Protein AF-A0A9K3DC23-F1 (afdb_monomer_lite)

Sequence (196 aa):
MSARYQQELQRTNHVTPTSYLELIATLKTLLAQQYKEVVGNKRRFEIGLDKLLTTAEKVKDMEVELVELQPHLIKTSEQVAVMMVQIEKDKAEADATAKVVQAEEAAASKKGKECQEIADDAERDLAEALPALASAVKSLQSLNVGDLTEMGRYANPPVAVKMVVEAVCIFFEIKPKREADPDKPGKSIDNYWEPA

Organism: NCBI:txid797122

Foldseek 3Di:
DQVVCCVPPVDGDDDDVVVVVVVVVVVVVVVVVVVVVVVVVVVVVVVVVVVVVVVVVVVVVVVVVVVVCVVVVVVVVVVVVVVVVVVVVVVVVVVVVVVVVVVVVVVVVVVVVVVVVVVVVVVVVVVVVVVVVVVVVVVVVPDDPVVVVVQLPDPDDPPVVQVVQVVVCVVVVFFFDWDADPVDGPDTDGGRSDHD

Secondary structure (DSSP, 8-state):
-HHHHHHHHS------HHHHHHHHHHHHHHHHHHHHHHHHHHHHHHHHHHHHHHHHHHHHHHHHHHHHHHHHHHHHHHHHHHHHHHHHHHHHHHHHHHHHHHHHHHHHHHHHHHHHHHHHHHHHHHHHHHHHHHHHHHHHHT--HHHHHHHTT-SS--HHHHHHHHHHHHHTTPPPEEEE-SSSTT-EEEE-SS--

pLDDT: mean 88.52, std 11.03, range [48.09, 98.31]

InterPro domains:
  IPR024743 Dynein heavy chain, coiled coil stalk [PF12777] (44-173)
  IPR026983 Dynein heavy chain [PTHR22878] (1-195)

Radius of gyration: 66.5 Å; chains: 1; bounding box: 121×37×1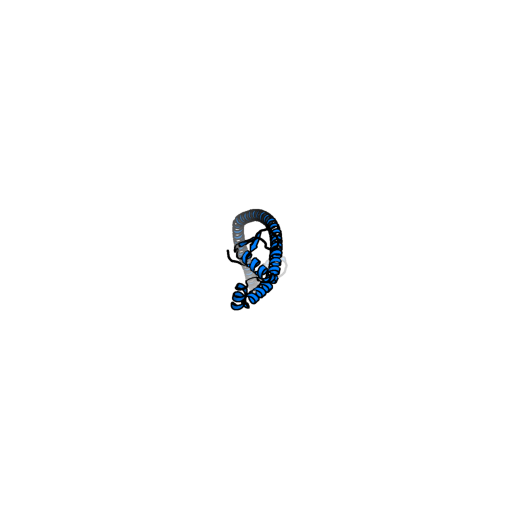67 Å

Structure (mmCIF, N/CA/C/O backbone):
data_AF-A0A9K3DC23-F1
#
_entry.id   AF-A0A9K3DC23-F1
#
loop_
_atom_site.group_PDB
_atom_site.id
_atom_site.type_symbol
_atom_site.label_atom_id
_atom_site.label_alt_id
_atom_site.label_comp_id
_atom_site.label_asym_id
_atom_site.label_entity_id
_atom_site.label_seq_id
_atom_site.pdbx_PDB_ins_code
_atom_site.Cartn_x
_atom_site.Cartn_y
_atom_site.Cartn_z
_atom_site.occupancy
_atom_site.B_iso_or_equiv
_atom_site.auth_seq_id
_atom_site.auth_comp_id
_atom_site.auth_asym_id
_atom_site.auth_atom_id
_atom_site.pdbx_PDB_model_num
ATOM 1 N N . MET A 1 1 ? -57.590 -3.525 74.493 1.00 71.50 1 MET A N 1
ATOM 2 C CA . MET A 1 1 ? -57.951 -2.583 73.407 1.00 71.50 1 MET A CA 1
ATOM 3 C C . MET A 1 1 ? -59.463 -2.367 73.327 1.00 71.50 1 MET A C 1
ATOM 5 O O . MET A 1 1 ? -59.892 -1.226 73.395 1.00 71.50 1 MET A O 1
ATOM 9 N N . SER A 1 2 ? -60.273 -3.431 73.280 1.00 82.56 2 SER A N 1
ATOM 10 C CA . SER A 1 2 ? -61.745 -3.356 73.174 1.00 82.56 2 SER A CA 1
ATOM 11 C C . SER A 1 2 ? -62.436 -2.603 74.316 1.00 82.56 2 SER A C 1
ATOM 13 O O . SER A 1 2 ? -63.268 -1.744 74.055 1.00 82.56 2 SER A O 1
ATOM 15 N N . ALA A 1 3 ? -62.031 -2.843 75.571 1.00 85.38 3 ALA A N 1
ATOM 16 C CA . ALA A 1 3 ? -62.590 -2.137 76.731 1.00 85.38 3 ALA A CA 1
ATOM 17 C C . ALA A 1 3 ? -62.359 -0.613 76.672 1.00 85.38 3 ALA A C 1
ATOM 19 O O . ALA A 1 3 ? -63.242 0.169 77.006 1.00 85.38 3 ALA A O 1
ATOM 20 N N . ARG A 1 4 ? -61.187 -0.197 76.179 1.00 87.81 4 ARG A N 1
ATOM 21 C CA . ARG A 1 4 ? -60.831 1.216 76.004 1.00 87.81 4 ARG A CA 1
ATOM 22 C C . ARG A 1 4 ? -61.610 1.864 74.852 1.00 87.81 4 ARG A C 1
ATOM 24 O O . ARG A 1 4 ? -62.122 2.963 75.006 1.00 87.81 4 ARG A O 1
ATOM 31 N N . TYR A 1 5 ? -61.773 1.146 73.739 1.00 90.12 5 TYR A N 1
ATOM 32 C CA . TYR A 1 5 ? -62.563 1.595 72.585 1.00 90.12 5 TYR A CA 1
ATOM 33 C C . TYR A 1 5 ? -64.037 1.842 72.948 1.00 90.12 5 TYR A C 1
ATOM 35 O O . TYR A 1 5 ? -64.630 2.835 72.530 1.00 90.12 5 TYR A O 1
ATOM 43 N N . GLN A 1 6 ? -64.604 0.979 73.794 1.00 89.69 6 GLN A N 1
ATOM 44 C CA . GLN A 1 6 ? -65.969 1.133 74.289 1.00 89.69 6 GLN A CA 1
ATOM 45 C C . GLN A 1 6 ? -66.121 2.313 75.260 1.00 89.69 6 GLN A C 1
ATOM 47 O O . GLN A 1 6 ? -67.141 2.995 75.216 1.00 89.69 6 GLN A O 1
ATOM 52 N N . GLN A 1 7 ? -65.120 2.585 76.103 1.00 89.75 7 GLN A N 1
ATOM 53 C CA . GLN A 1 7 ? -65.140 3.734 77.016 1.00 89.75 7 GLN A CA 1
ATOM 54 C C . GLN A 1 7 ? -65.032 5.081 76.290 1.00 89.75 7 GLN A C 1
ATOM 56 O O . GLN A 1 7 ? -65.726 6.021 76.659 1.00 89.75 7 GLN A O 1
ATOM 61 N N . GLU A 1 8 ? -64.184 5.182 75.268 1.00 92.12 8 GLU A N 1
ATOM 62 C CA . GLU A 1 8 ? -63.895 6.458 74.597 1.00 92.12 8 GLU A CA 1
ATOM 63 C C . GLU A 1 8 ? -64.913 6.802 73.494 1.00 92.12 8 GLU A C 1
ATOM 65 O O . GLU A 1 8 ? -65.280 7.962 73.333 1.00 92.12 8 GLU A O 1
ATOM 70 N N . LEU A 1 9 ? -65.383 5.809 72.729 1.00 92.25 9 LEU A N 1
ATOM 71 C CA . LEU A 1 9 ? -66.203 6.025 71.524 1.00 92.25 9 LEU A CA 1
ATOM 72 C C . LEU A 1 9 ? -67.627 5.465 71.638 1.00 92.25 9 LEU A C 1
ATOM 74 O O . LEU A 1 9 ? -68.395 5.576 70.684 1.00 92.25 9 LEU A O 1
ATOM 78 N N . GLN A 1 10 ? -67.966 4.823 72.764 1.00 89.62 10 GLN A N 1
ATOM 79 C CA . GLN A 1 10 ? -69.231 4.103 72.980 1.00 89.62 10 GLN A CA 1
ATOM 80 C C . GLN A 1 10 ? -69.579 3.081 71.882 1.00 89.62 10 GLN A C 1
ATOM 82 O O . GLN A 1 10 ? -70.739 2.725 71.683 1.00 89.62 10 GLN A O 1
ATOM 87 N N . ARG A 1 11 ? -68.570 2.570 71.167 1.00 90.69 11 ARG A N 1
ATOM 88 C CA . ARG A 1 11 ? -68.718 1.533 70.138 1.00 90.69 11 ARG A CA 1
ATOM 89 C C . ARG A 1 11 ? -68.133 0.218 70.635 1.00 90.69 11 ARG A C 1
ATOM 91 O O . ARG A 1 11 ? -67.039 0.193 71.196 1.00 90.69 11 ARG A O 1
ATOM 98 N N . THR A 1 12 ? -68.841 -0.883 70.407 1.00 86.62 12 THR A N 1
ATOM 99 C CA . THR A 1 12 ? -68.371 -2.230 70.744 1.00 86.62 12 THR A CA 1
ATOM 100 C C . THR A 1 12 ? -67.577 -2.829 69.585 1.00 86.62 12 THR A C 1
ATOM 102 O O . THR A 1 12 ? -67.973 -2.745 68.425 1.00 86.62 12 THR A O 1
ATOM 105 N N . ASN A 1 13 ? -66.440 -3.450 69.898 1.00 88.44 13 ASN A N 1
ATOM 106 C CA . ASN A 1 13 ? -65.750 -4.360 68.989 1.00 88.44 13 ASN A CA 1
ATOM 107 C C . ASN A 1 13 ? -65.488 -5.686 69.708 1.00 88.44 13 ASN A C 1
ATOM 109 O O . ASN A 1 13 ? -65.380 -5.726 70.937 1.00 88.44 13 ASN A O 1
ATOM 113 N N . HIS A 1 14 ? -65.395 -6.766 68.941 1.00 86.75 14 HIS A N 1
ATOM 114 C CA . HIS A 1 14 ? -65.153 -8.097 69.478 1.00 86.75 14 HIS A CA 1
ATOM 115 C C . HIS A 1 14 ? -63.825 -8.620 68.950 1.00 86.75 14 HIS A C 1
ATOM 117 O O . HIS A 1 14 ? -63.622 -8.718 67.743 1.00 86.75 14 HIS A O 1
ATOM 123 N N . VAL A 1 15 ? -62.922 -8.960 69.868 1.00 86.50 15 VAL A N 1
ATOM 124 C CA . VAL A 1 15 ? -61.694 -9.686 69.542 1.00 86.50 15 VAL A CA 1
ATOM 125 C C . VAL A 1 15 ? -61.987 -11.160 69.758 1.00 86.50 15 VAL A C 1
ATOM 127 O O . VAL A 1 15 ? -62.134 -11.613 70.892 1.00 86.50 15 VAL A O 1
ATOM 130 N N . THR A 1 16 ? -62.127 -11.893 68.660 1.00 88.94 16 THR A N 1
ATOM 131 C CA . THR A 1 16 ? -62.369 -13.336 68.672 1.00 88.94 16 THR A CA 1
ATOM 132 C C . THR A 1 16 ? -61.089 -14.086 68.293 1.00 88.94 16 THR A C 1
ATOM 134 O O . THR A 1 16 ? -60.251 -13.540 67.568 1.00 88.94 16 THR A O 1
ATOM 137 N N . PRO A 1 17 ? -60.922 -15.351 68.722 1.00 92.62 17 PRO A N 1
ATOM 138 C CA . PRO A 1 17 ? -59.821 -16.191 68.249 1.00 92.62 17 PRO A CA 1
ATOM 139 C C . PRO A 1 17 ? -59.746 -16.263 66.714 1.00 92.62 17 PRO A C 1
ATOM 141 O O . PRO A 1 17 ? -58.655 -16.291 66.154 1.00 92.62 17 PRO A O 1
ATOM 144 N N . THR A 1 18 ? -60.892 -16.205 66.028 1.00 91.31 18 THR A N 1
ATOM 145 C CA . THR A 1 18 ? -60.991 -16.164 64.562 1.00 91.31 18 THR A CA 1
ATOM 146 C C . THR A 1 18 ? -60.302 -14.932 63.967 1.00 91.31 18 THR A C 1
ATOM 148 O O . THR A 1 18 ? -59.502 -15.078 63.050 1.00 91.31 18 THR A O 1
ATOM 151 N N . SER A 1 19 ? -60.516 -13.741 64.543 1.00 90.06 19 SER A N 1
ATOM 152 C CA . SER A 1 19 ? -59.834 -12.503 64.125 1.00 90.06 19 SER A CA 1
ATOM 153 C C . SER A 1 19 ? -58.310 -12.589 64.301 1.00 90.06 19 SER A C 1
ATOM 155 O O . SER A 1 19 ? -57.554 -12.076 63.476 1.00 90.06 19 SER A O 1
ATOM 157 N N . TYR A 1 20 ? -57.837 -13.291 65.337 1.00 91.69 20 TYR A N 1
ATOM 158 C CA . TYR A 1 20 ? -56.404 -13.522 65.539 1.00 91.69 20 TYR A CA 1
ATOM 159 C C . TYR A 1 20 ? -55.812 -14.501 64.509 1.00 91.69 20 TYR A C 1
ATOM 161 O O . TYR A 1 20 ? -54.704 -14.289 64.017 1.00 91.69 20 TYR A O 1
ATOM 169 N N . LEU A 1 21 ? -56.553 -15.547 64.127 1.00 94.31 21 LEU A N 1
ATOM 170 C CA . LEU A 1 21 ? -56.135 -16.473 63.067 1.00 94.31 21 LEU A CA 1
ATOM 171 C C . LEU A 1 21 ? -56.093 -15.795 61.688 1.00 94.31 21 LEU A C 1
ATOM 173 O O . LEU A 1 21 ? -55.150 -16.025 60.930 1.00 94.31 21 LEU A O 1
ATOM 177 N N . GLU A 1 22 ? -57.054 -14.919 61.384 1.00 93.06 22 GLU A N 1
ATOM 178 C CA . GLU A 1 22 ? -57.041 -14.084 60.173 1.00 93.06 22 GLU A CA 1
ATOM 179 C C . GLU A 1 22 ? -55.839 -13.126 60.149 1.00 93.06 22 GLU A C 1
ATOM 181 O O . GLU A 1 22 ? -55.167 -12.994 59.121 1.00 93.06 22 GLU A O 1
ATOM 186 N N . LEU A 1 23 ? -55.488 -12.518 61.288 1.00 94.75 23 LEU A N 1
ATOM 187 C CA . LEU A 1 23 ? -54.277 -11.701 61.415 1.00 94.75 23 LEU A CA 1
ATOM 188 C C . LEU A 1 23 ? -53.007 -12.516 61.117 1.00 94.75 23 LEU A C 1
ATOM 190 O O . LEU A 1 23 ? -52.132 -12.057 60.387 1.00 94.75 23 LEU A O 1
ATOM 194 N N . ILE A 1 24 ? -52.897 -13.742 61.636 1.00 96.38 24 ILE A N 1
ATOM 195 C CA . ILE A 1 24 ? -51.749 -14.617 61.344 1.00 96.38 24 ILE A CA 1
ATOM 196 C C . ILE A 1 24 ? -51.702 -14.982 59.855 1.00 96.38 24 ILE A C 1
ATOM 198 O O . ILE A 1 24 ? -50.620 -15.006 59.263 1.00 96.38 24 ILE A O 1
ATOM 202 N N . ALA A 1 25 ? -52.849 -15.272 59.237 1.00 96.19 25 ALA A N 1
ATOM 203 C CA . ALA A 1 25 ? -52.923 -15.600 57.816 1.00 96.19 25 ALA A CA 1
ATOM 204 C C . ALA A 1 25 ? -52.468 -14.422 56.938 1.00 96.19 25 ALA A C 1
ATOM 206 O O . ALA A 1 25 ? -51.600 -14.595 56.083 1.00 96.19 25 ALA A O 1
ATOM 207 N N . THR A 1 26 ? -52.985 -13.220 57.203 1.00 96.75 26 THR A N 1
ATOM 208 C CA . THR A 1 26 ? -52.596 -11.990 56.490 1.00 96.75 26 THR A CA 1
ATOM 209 C C . THR A 1 26 ? -51.127 -11.625 56.711 1.00 96.75 26 THR A C 1
ATOM 211 O O . THR A 1 26 ? -50.431 -11.259 55.761 1.00 96.75 26 THR A O 1
ATOM 214 N N . LEU A 1 27 ? -50.605 -11.807 57.930 1.00 97.62 27 LEU A N 1
ATOM 215 C CA . LEU A 1 27 ? -49.185 -11.613 58.221 1.00 97.62 27 LEU A CA 1
ATOM 216 C C . LEU A 1 27 ? -48.314 -12.574 57.405 1.00 97.62 27 LEU A C 1
ATOM 218 O O . LEU A 1 27 ? -47.332 -12.143 56.808 1.00 97.62 27 LEU A O 1
ATOM 222 N N . LYS A 1 28 ? -48.680 -13.861 57.327 1.00 97.31 28 LYS A N 1
ATOM 223 C CA . LYS A 1 28 ? -47.957 -14.846 56.505 1.00 97.31 28 LYS A CA 1
ATOM 224 C C . LYS A 1 28 ? -47.926 -14.441 55.033 1.00 97.31 28 LYS A C 1
ATOM 226 O O . LYS A 1 28 ? -46.869 -14.526 54.410 1.00 97.31 28 LYS A O 1
ATOM 231 N N . THR A 1 29 ? -49.051 -13.982 54.481 1.00 97.25 29 THR A N 1
ATOM 232 C CA . THR A 1 29 ? -49.111 -13.544 53.078 1.00 97.25 29 THR A CA 1
ATOM 233 C C . THR A 1 29 ? -48.271 -12.297 52.824 1.00 97.25 29 THR A C 1
ATOM 235 O O . THR A 1 29 ? -47.511 -12.270 51.857 1.00 97.25 29 THR A O 1
ATOM 238 N N . LEU A 1 30 ? -48.347 -11.298 53.709 1.00 97.62 30 LEU A N 1
ATOM 239 C CA . LEU A 1 30 ? -47.586 -10.056 53.574 1.00 97.62 30 LEU A CA 1
ATOM 240 C C . LEU A 1 30 ? -46.081 -10.317 53.699 1.00 97.62 30 LEU A C 1
ATOM 242 O O . LEU A 1 30 ? -45.291 -9.809 52.910 1.00 97.62 30 LEU A O 1
ATOM 246 N N . LEU A 1 31 ? -45.677 -11.163 54.648 1.00 97.69 31 LEU A N 1
ATOM 247 C CA . LEU A 1 31 ? -44.276 -11.526 54.850 1.00 97.69 31 LEU A CA 1
ATOM 248 C C . LEU A 1 31 ? -43.723 -12.263 53.625 1.00 97.69 31 LEU A C 1
ATOM 250 O O . LEU A 1 31 ? -42.634 -11.936 53.159 1.00 97.69 31 LEU A O 1
ATOM 254 N N . ALA A 1 32 ? -44.488 -13.191 53.042 1.00 97.50 32 ALA A N 1
ATOM 255 C CA . ALA A 1 32 ? -44.097 -13.867 51.806 1.00 97.50 32 ALA A CA 1
ATOM 256 C C . ALA A 1 32 ? -43.926 -12.888 50.628 1.00 97.50 32 ALA A C 1
ATOM 258 O O . ALA A 1 32 ? -42.967 -13.012 49.863 1.00 97.50 32 ALA A O 1
ATOM 259 N N . GLN A 1 33 ? -44.818 -11.899 50.496 1.00 97.56 33 GLN A N 1
ATOM 260 C CA . GLN A 1 33 ? -44.706 -10.844 49.485 1.00 97.56 33 GLN A CA 1
ATOM 261 C C . GLN A 1 33 ? -43.456 -9.987 49.702 1.00 97.56 33 GLN A C 1
ATOM 263 O O . GLN A 1 33 ? -42.628 -9.889 48.796 1.00 97.56 33 GLN A O 1
ATOM 268 N N . GLN A 1 34 ? -43.261 -9.451 50.910 1.00 97.94 34 GLN A N 1
ATOM 269 C CA . GLN A 1 34 ? -42.098 -8.614 51.203 1.00 97.94 34 GLN A CA 1
ATOM 270 C C . GLN A 1 34 ? -40.784 -9.374 51.052 1.00 97.94 34 GLN A C 1
ATOM 272 O O . GLN A 1 34 ? -39.815 -8.828 50.531 1.00 97.94 34 GLN A O 1
ATOM 277 N N . TYR A 1 35 ? -40.742 -10.644 51.454 1.00 97.75 35 TYR A N 1
ATOM 278 C CA . TYR A 1 35 ? -39.557 -11.474 51.276 1.00 97.75 35 TYR A CA 1
ATOM 279 C C . TYR A 1 35 ? -39.222 -11.651 49.792 1.00 97.75 35 TYR A C 1
ATOM 281 O O . TYR A 1 35 ? -38.069 -11.493 49.392 1.00 97.75 35 TYR A O 1
ATOM 289 N N . LYS A 1 36 ? -40.231 -11.913 48.952 1.00 97.94 36 LYS A N 1
ATOM 290 C CA . LYS A 1 36 ? -40.053 -12.037 47.501 1.00 97.94 36 LYS A CA 1
ATOM 291 C C . LYS A 1 36 ? -39.547 -10.737 46.873 1.00 97.94 36 LYS A C 1
ATOM 293 O O . LYS A 1 36 ? -38.660 -10.792 46.024 1.00 97.94 36 LYS A O 1
ATOM 298 N N . GLU A 1 37 ? -40.067 -9.588 47.297 1.00 97.62 37 GLU A N 1
ATOM 299 C CA . GLU A 1 37 ? -39.591 -8.275 46.844 1.00 97.62 37 GLU A CA 1
ATOM 300 C C . GLU A 1 37 ? -38.136 -8.022 47.243 1.00 97.62 37 GLU A C 1
ATOM 302 O O . GLU A 1 37 ? -37.318 -7.667 46.394 1.00 97.62 37 GLU A O 1
ATOM 307 N N . VAL A 1 38 ? -37.786 -8.259 48.510 1.00 98.06 38 VAL A N 1
ATOM 308 C CA . VAL A 1 38 ? -36.423 -8.051 49.022 1.00 98.06 38 VAL A CA 1
ATOM 309 C C . VAL A 1 38 ? -35.428 -8.964 48.311 1.00 98.06 38 VAL A C 1
ATOM 311 O O . VAL A 1 38 ? -34.383 -8.496 47.863 1.00 98.06 38 VAL A O 1
ATOM 314 N N . VAL A 1 39 ? -35.754 -10.248 48.143 1.00 97.81 39 VAL A N 1
ATOM 315 C CA . VAL A 1 39 ? -34.901 -11.196 47.411 1.00 97.81 39 VAL A CA 1
ATOM 316 C C . VAL A 1 39 ? -34.783 -10.807 45.937 1.00 97.81 39 VAL A C 1
ATOM 318 O O . VAL A 1 39 ? -33.690 -10.864 45.374 1.00 97.81 39 VAL A O 1
ATOM 321 N N . GLY A 1 40 ? -35.876 -10.365 45.311 1.00 97.94 40 GLY A N 1
ATOM 322 C CA . GLY A 1 40 ? -35.864 -9.861 43.939 1.00 97.94 40 GLY A CA 1
ATOM 323 C C . GLY A 1 40 ? -34.945 -8.650 43.772 1.00 97.94 40 GLY A C 1
ATOM 324 O O . GLY A 1 40 ? -34.116 -8.627 42.863 1.00 97.94 40 GLY A O 1
ATOM 325 N N . ASN A 1 41 ? -35.039 -7.674 44.675 1.00 97.62 41 ASN A N 1
ATOM 326 C CA . ASN A 1 41 ? -34.189 -6.485 44.668 1.00 97.62 41 ASN A CA 1
ATOM 327 C C . ASN A 1 41 ? -32.724 -6.828 44.937 1.00 97.62 41 ASN A C 1
ATOM 329 O O . ASN A 1 41 ? -31.855 -6.368 44.200 1.00 97.62 41 ASN A O 1
ATOM 333 N N . LYS A 1 42 ? -32.446 -7.696 45.917 1.00 97.81 42 LYS A N 1
ATOM 334 C CA . LYS A 1 42 ? -31.095 -8.198 46.190 1.00 97.81 42 LYS A CA 1
ATOM 335 C C . LYS A 1 42 ? -30.478 -8.815 44.934 1.00 97.81 42 LYS A C 1
ATOM 337 O O . LYS A 1 42 ? -29.399 -8.399 44.529 1.00 97.81 42 LYS A O 1
ATOM 342 N N . ARG A 1 43 ? -31.199 -9.718 44.262 1.00 98.00 43 ARG A N 1
ATOM 343 C CA . ARG A 1 43 ? -30.730 -10.350 43.021 1.00 98.00 43 ARG A CA 1
ATOM 344 C C . ARG A 1 43 ? -30.450 -9.327 41.917 1.00 98.00 43 ARG A C 1
ATOM 346 O O . ARG A 1 43 ? -29.474 -9.467 41.188 1.00 98.00 43 ARG A O 1
ATOM 353 N N . ARG A 1 44 ? -31.292 -8.297 41.771 1.00 97.88 44 ARG A N 1
ATOM 354 C CA . ARG A 1 44 ? -31.064 -7.220 40.790 1.00 97.88 44 ARG A CA 1
ATOM 355 C C . ARG A 1 44 ? -29.786 -6.442 41.093 1.00 97.88 44 ARG A C 1
ATOM 357 O O . ARG A 1 44 ? -29.035 -6.169 40.163 1.00 97.88 44 ARG A O 1
ATOM 364 N N . PHE A 1 45 ? -29.526 -6.122 42.360 1.00 97.94 45 PHE A N 1
ATOM 365 C CA . PHE A 1 45 ? -28.294 -5.441 42.760 1.00 97.94 45 PHE A CA 1
ATOM 366 C C . PHE A 1 45 ? -27.057 -6.315 42.581 1.00 97.94 45 PHE A C 1
ATOM 368 O O . PHE A 1 45 ? -26.058 -5.821 42.076 1.00 97.94 45 PHE A O 1
ATOM 375 N N . GLU A 1 46 ? -27.128 -7.603 42.917 1.00 98.06 46 GLU A N 1
ATOM 376 C CA . GLU A 1 46 ? -26.025 -8.547 42.698 1.00 98.06 46 GLU A CA 1
ATOM 377 C C . GLU A 1 46 ? -25.659 -8.637 41.213 1.00 98.06 46 GLU A C 1
ATOM 379 O O . GLU A 1 46 ? -24.496 -8.480 40.856 1.00 98.06 46 GLU A O 1
ATOM 384 N N . ILE A 1 47 ? -26.656 -8.796 40.334 1.00 98.12 47 ILE A N 1
ATOM 385 C CA . ILE A 1 47 ? -26.432 -8.828 38.881 1.00 98.12 47 ILE A CA 1
ATOM 386 C C . ILE A 1 47 ? -25.893 -7.483 38.378 1.00 98.12 47 ILE A C 1
ATOM 388 O O . ILE A 1 47 ? -24.987 -7.453 37.550 1.00 98.12 47 ILE A O 1
ATOM 392 N N . GLY A 1 48 ? -26.451 -6.366 38.851 1.00 98.12 48 GLY A N 1
ATOM 393 C CA . GLY A 1 48 ? -25.992 -5.033 38.462 1.00 98.12 48 GLY A CA 1
ATOM 394 C C . GLY A 1 48 ? -24.538 -4.786 38.859 1.00 98.12 48 GLY A C 1
ATOM 395 O O . GLY A 1 48 ? -23.757 -4.298 38.047 1.00 98.12 48 GLY A O 1
ATOM 396 N N . LEU A 1 49 ? -24.163 -5.176 40.076 1.00 98.00 49 LEU A N 1
ATOM 397 C CA . LEU A 1 49 ? -22.802 -5.043 40.582 1.00 98.00 49 LEU A CA 1
ATOM 398 C C . LEU A 1 49 ? -21.819 -5.905 39.785 1.00 98.00 49 LEU A C 1
ATOM 400 O O . LEU A 1 49 ? -20.777 -5.404 39.374 1.00 98.00 49 LEU A O 1
ATOM 404 N N . ASP A 1 50 ? -22.173 -7.158 39.503 1.00 98.12 50 ASP A N 1
ATOM 405 C CA . ASP A 1 50 ? -21.364 -8.062 38.679 1.00 98.12 50 ASP A CA 1
ATOM 406 C C . ASP A 1 50 ? -21.118 -7.488 37.272 1.00 98.12 50 ASP A C 1
ATOM 408 O O . ASP A 1 50 ? -19.994 -7.466 36.764 1.00 98.12 50 ASP A O 1
ATOM 412 N N . LYS A 1 51 ? -22.152 -6.903 36.654 1.00 98.06 51 LYS A N 1
ATOM 413 C CA . LYS A 1 51 ? -22.010 -6.214 35.364 1.00 98.06 51 LYS A CA 1
ATOM 414 C C . LYS A 1 51 ? -21.106 -4.989 35.440 1.00 98.06 51 LYS A C 1
ATOM 416 O O . LYS A 1 51 ? -20.327 -4.770 34.515 1.00 98.06 51 LYS A O 1
ATOM 421 N N . LEU A 1 52 ? -21.186 -4.203 36.509 1.00 98.31 52 LEU A N 1
ATOM 422 C CA . LEU A 1 52 ? -20.314 -3.042 36.685 1.00 98.31 52 LEU A CA 1
ATOM 423 C C . LEU A 1 52 ? -18.853 -3.458 36.869 1.00 98.31 52 LEU A C 1
ATOM 425 O O . LEU A 1 52 ? -17.987 -2.879 36.222 1.00 98.31 52 LEU A O 1
ATOM 429 N N . LEU A 1 53 ? -18.587 -4.484 37.680 1.00 97.94 53 LEU A N 1
ATOM 430 C CA . LEU A 1 53 ? -17.234 -4.995 37.914 1.00 97.94 53 LEU A CA 1
ATOM 431 C C . LEU A 1 53 ? -16.614 -5.554 36.631 1.00 97.94 53 LEU A C 1
ATOM 433 O O . LEU A 1 53 ? -15.540 -5.119 36.230 1.00 97.94 53 LEU A O 1
ATOM 437 N N . THR A 1 54 ? -17.334 -6.428 35.926 1.00 97.81 54 THR A N 1
ATOM 438 C CA . THR A 1 54 ? -16.856 -6.999 34.654 1.00 97.81 54 THR A CA 1
ATOM 439 C C . THR A 1 54 ? -16.650 -5.944 33.567 1.00 97.81 54 THR A C 1
ATOM 441 O O . THR A 1 54 ? -15.768 -6.082 32.724 1.00 97.81 54 THR A O 1
ATOM 444 N N . THR A 1 55 ? -17.452 -4.876 33.557 1.00 97.62 55 THR A N 1
ATOM 445 C CA . THR A 1 55 ? -17.251 -3.762 32.618 1.00 97.62 55 THR A CA 1
ATOM 446 C C . THR A 1 55 ? -16.042 -2.919 33.012 1.00 97.62 55 THR A C 1
ATOM 448 O O . THR A 1 55 ? -15.274 -2.533 32.138 1.00 97.62 55 THR A O 1
ATOM 451 N N . ALA A 1 56 ? -15.839 -2.665 34.307 1.00 97.94 56 ALA A N 1
ATOM 452 C CA . ALA A 1 56 ? -14.679 -1.930 34.800 1.00 97.94 56 ALA A CA 1
ATOM 453 C C . ALA A 1 56 ? -13.362 -2.653 34.474 1.00 97.94 56 ALA A C 1
ATOM 455 O O . ALA A 1 56 ? -12.408 -2.007 34.051 1.00 97.94 56 ALA A O 1
ATOM 456 N N . GLU A 1 57 ? -13.326 -3.983 34.599 1.00 97.56 57 GLU A N 1
ATOM 457 C CA . GLU A 1 57 ? -12.180 -4.800 34.177 1.00 97.56 57 GLU A CA 1
ATOM 458 C C . GLU A 1 57 ? -11.900 -4.646 32.677 1.00 97.56 57 GLU A C 1
ATOM 460 O O . GLU A 1 57 ? -10.786 -4.305 32.296 1.00 97.56 57 GLU A O 1
ATOM 465 N N . LYS A 1 58 ? -12.924 -4.768 31.823 1.00 97.12 58 LYS A N 1
ATOM 466 C CA . LYS A 1 58 ? -12.763 -4.591 30.369 1.00 97.12 58 LYS A CA 1
ATOM 467 C C . LYS A 1 58 ? -12.279 -3.200 29.973 1.00 97.12 58 LYS A C 1
ATOM 469 O O . LYS A 1 58 ? -11.473 -3.072 29.059 1.00 97.12 58 LYS A O 1
ATOM 474 N N . VAL A 1 59 ? -12.792 -2.156 30.627 1.00 98.06 59 VAL A N 1
ATOM 475 C CA . VAL A 1 59 ? -12.349 -0.778 30.370 1.00 98.06 59 VAL A CA 1
ATOM 476 C C . VAL A 1 59 ? -10.882 -0.619 30.753 1.00 98.06 59 VAL A C 1
ATOM 478 O O . VAL A 1 59 ? -10.127 -0.024 29.994 1.00 98.06 59 VAL A O 1
ATOM 481 N N . LYS A 1 60 ? -10.458 -1.207 31.874 1.00 97.75 60 LYS A N 1
ATOM 482 C CA . LYS A 1 60 ? -9.056 -1.200 32.289 1.00 97.75 60 LYS A CA 1
ATOM 483 C C . LYS A 1 60 ? -8.152 -1.912 31.279 1.00 97.75 60 LYS A C 1
ATOM 485 O O . LYS A 1 60 ? -7.085 -1.395 30.967 1.00 97.75 60 LYS A O 1
ATOM 490 N N . ASP A 1 61 ? -8.577 -3.056 30.749 1.00 97.44 61 ASP A N 1
ATOM 491 C CA . ASP A 1 61 ? -7.812 -3.774 29.723 1.00 97.44 61 ASP A CA 1
ATOM 492 C C . ASP A 1 61 ? -7.680 -2.929 28.443 1.00 97.44 61 ASP A C 1
ATOM 494 O O . ASP A 1 61 ? -6.579 -2.749 27.926 1.00 97.44 61 ASP A O 1
ATOM 498 N N . MET A 1 62 ? -8.776 -2.304 27.995 1.00 96.81 62 MET A N 1
ATOM 499 C CA . MET A 1 62 ? -8.759 -1.371 26.861 1.00 96.81 62 MET A CA 1
ATOM 500 C C . MET A 1 62 ? -7.846 -0.157 27.094 1.00 96.81 62 MET A C 1
ATOM 502 O O . MET A 1 62 ? -7.193 0.309 26.163 1.00 96.81 62 MET A O 1
ATOM 506 N N . GLU A 1 63 ? -7.801 0.387 28.313 1.00 97.12 63 GLU A N 1
ATOM 507 C CA . GLU A 1 63 ? -6.897 1.491 28.656 1.00 97.12 63 GLU A CA 1
ATOM 508 C C . GLU A 1 63 ? -5.428 1.082 28.499 1.00 97.12 63 GLU A C 1
ATOM 510 O O . GLU A 1 63 ? -4.635 1.859 27.965 1.00 97.12 63 GLU A O 1
ATOM 515 N N . VAL A 1 64 ? -5.067 -0.140 28.904 1.00 96.88 64 VAL A N 1
ATOM 516 C CA . VAL A 1 64 ? -3.710 -0.673 28.706 1.00 96.88 64 VAL A CA 1
ATOM 517 C C . VAL A 1 64 ? -3.406 -0.828 27.217 1.00 96.88 64 VAL A C 1
ATOM 519 O O . VAL A 1 64 ? -2.380 -0.325 26.759 1.00 96.88 64 VAL A O 1
ATOM 522 N N . GLU A 1 65 ? -4.311 -1.437 26.445 1.00 96.19 65 GLU A N 1
ATOM 523 C CA . GLU A 1 65 ? -4.142 -1.606 24.994 1.00 96.19 65 GLU A CA 1
ATOM 524 C C . GLU A 1 65 ? -3.943 -0.262 24.273 1.00 96.19 65 GLU A C 1
ATOM 526 O O . GLU A 1 65 ? -3.096 -0.145 23.386 1.00 96.19 65 GLU A O 1
ATOM 531 N N . LEU A 1 66 ? -4.677 0.785 24.668 1.00 96.19 66 LEU A N 1
ATOM 532 C CA . LEU A 1 66 ? -4.519 2.126 24.098 1.00 96.19 66 LEU A CA 1
ATOM 533 C C . LEU A 1 66 ? -3.141 2.728 24.393 1.00 96.19 66 LEU A C 1
ATOM 535 O O . LEU A 1 66 ? -2.530 3.319 23.498 1.00 96.19 66 LEU A O 1
ATOM 539 N N . VAL A 1 67 ? -2.642 2.572 25.623 1.00 96.12 67 VAL A N 1
ATOM 540 C CA . VAL A 1 67 ? -1.303 3.046 26.011 1.00 96.12 67 VAL A CA 1
ATOM 541 C C . VAL A 1 67 ? -0.217 2.296 25.239 1.00 96.12 67 VAL A C 1
ATOM 543 O O . VAL A 1 67 ? 0.765 2.910 24.820 1.00 96.12 67 VAL A O 1
ATOM 546 N N . GLU A 1 68 ? -0.398 0.998 24.995 1.00 95.06 68 GLU A N 1
ATOM 547 C CA . GLU A 1 68 ? 0.523 0.194 24.186 1.00 95.06 68 GLU A CA 1
ATOM 548 C C . GLU A 1 68 ? 0.484 0.568 22.699 1.00 95.06 68 GLU A C 1
ATOM 550 O O . GLU A 1 68 ? 1.537 0.653 22.065 1.00 95.06 68 GLU A O 1
ATOM 555 N N . LEU A 1 69 ? -0.691 0.854 22.126 1.00 95.75 69 LEU A N 1
ATOM 556 C CA . LEU A 1 69 ? -0.817 1.247 20.716 1.00 95.75 69 LEU A CA 1
ATOM 557 C C . LEU A 1 69 ? -0.263 2.647 20.424 1.00 95.75 69 LEU A C 1
ATOM 559 O O . LEU A 1 69 ? 0.219 2.901 19.317 1.00 95.75 69 LEU A O 1
ATOM 563 N N . GLN A 1 70 ? -0.317 3.564 21.388 1.00 94.56 70 GLN A N 1
ATOM 564 C CA . GLN A 1 70 ? 0.113 4.950 21.209 1.00 94.56 70 GLN A CA 1
ATOM 565 C C . GLN A 1 70 ? 1.551 5.104 20.660 1.00 94.56 70 GLN A C 1
ATOM 567 O O . GLN A 1 70 ? 1.725 5.816 19.665 1.00 94.56 70 GLN A O 1
ATOM 572 N N . PRO A 1 71 ? 2.594 4.443 21.206 1.00 96.06 71 PRO A N 1
ATOM 573 C CA . PRO A 1 71 ? 3.941 4.523 20.643 1.00 96.06 71 PRO A CA 1
ATOM 574 C C . PRO A 1 71 ? 4.050 3.898 19.247 1.00 96.06 71 PRO A C 1
ATOM 576 O O . PRO A 1 71 ? 4.841 4.375 18.432 1.00 96.06 71 PRO A O 1
ATOM 579 N N . HIS A 1 72 ? 3.269 2.857 18.939 1.00 94.06 72 HIS A N 1
ATOM 580 C CA . HIS A 1 72 ? 3.230 2.283 17.591 1.00 94.06 72 HIS A CA 1
ATOM 581 C C . HIS A 1 72 ? 2.653 3.275 16.578 1.00 94.06 72 HIS A C 1
ATOM 583 O O . HIS A 1 72 ? 3.202 3.421 15.483 1.00 94.06 72 HIS A O 1
ATOM 589 N N . LEU A 1 73 ? 1.601 4.004 16.950 1.00 95.06 73 LEU A N 1
ATOM 590 C CA . LEU A 1 73 ? 1.005 5.034 16.104 1.00 95.06 73 LEU A CA 1
ATOM 591 C C . LEU A 1 73 ? 1.991 6.173 15.815 1.00 95.06 73 LEU A C 1
ATOM 593 O O . LEU A 1 73 ? 2.134 6.584 14.668 1.00 95.06 73 LEU A O 1
ATOM 597 N N . ILE A 1 74 ? 2.715 6.647 16.832 1.00 96.06 74 ILE A N 1
ATOM 598 C CA . ILE A 1 74 ? 3.717 7.711 16.661 1.00 96.06 74 ILE A CA 1
ATOM 599 C C . ILE A 1 74 ? 4.831 7.246 15.714 1.00 96.06 74 ILE A C 1
ATOM 601 O O . ILE A 1 74 ? 5.110 7.916 14.722 1.00 96.06 74 ILE A O 1
ATOM 605 N N . LYS A 1 75 ? 5.400 6.056 15.950 1.00 95.88 75 LYS A N 1
ATOM 606 C CA . LYS A 1 75 ? 6.461 5.495 15.094 1.00 95.88 75 LYS A CA 1
ATOM 607 C C . LYS A 1 75 ? 6.013 5.313 13.647 1.00 95.88 75 LYS A C 1
ATOM 609 O O . LYS A 1 75 ? 6.752 5.648 12.728 1.00 95.88 75 LYS A O 1
ATOM 614 N N . THR A 1 76 ? 4.816 4.769 13.433 1.00 94.62 76 THR A N 1
ATOM 615 C CA . THR A 1 76 ? 4.289 4.559 12.076 1.00 94.62 76 THR A CA 1
ATOM 616 C C . THR A 1 76 ? 3.978 5.884 11.386 1.00 94.62 76 THR A C 1
ATOM 618 O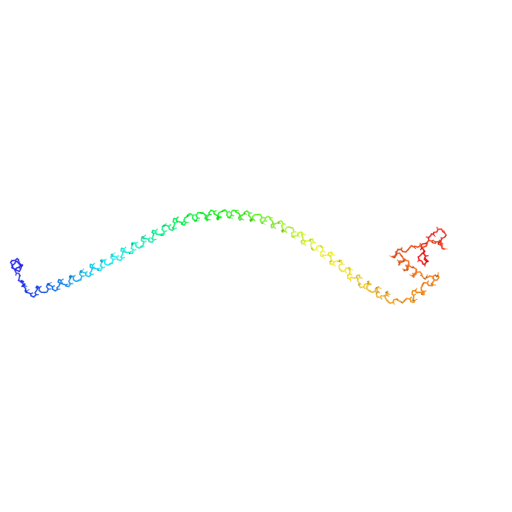 O . THR A 1 76 ? 4.301 6.037 10.213 1.00 94.62 76 THR A O 1
ATOM 621 N N . SER A 1 77 ? 3.447 6.875 12.106 1.00 95.38 77 SER A N 1
ATOM 622 C CA . SER A 1 77 ? 3.239 8.226 11.576 1.00 95.38 77 SER A CA 1
ATOM 623 C C . SER A 1 77 ? 4.553 8.890 11.153 1.00 95.38 77 SER A C 1
ATOM 625 O O . SER A 1 77 ? 4.608 9.510 10.093 1.00 95.38 77 SER A O 1
ATOM 627 N N . GLU A 1 78 ? 5.615 8.758 11.950 1.00 96.19 78 GLU A N 1
ATOM 628 C CA . GLU A 1 78 ? 6.949 9.270 11.608 1.00 96.19 78 GLU A CA 1
ATOM 629 C C . GLU A 1 78 ? 7.520 8.566 10.371 1.00 96.19 78 GLU A C 1
ATOM 631 O O . GLU A 1 78 ? 8.015 9.224 9.456 1.00 96.19 78 GLU A O 1
ATOM 636 N N . GLN A 1 79 ? 7.400 7.238 10.295 1.00 95.19 79 GLN A N 1
ATOM 637 C CA . GLN A 1 79 ? 7.834 6.459 9.131 1.00 95.19 79 GLN A CA 1
ATOM 638 C C . GLN A 1 79 ? 7.094 6.868 7.856 1.00 95.19 79 GLN A C 1
ATOM 640 O O . GLN A 1 79 ? 7.725 7.046 6.815 1.00 95.19 79 GLN A O 1
ATOM 645 N N . VAL A 1 80 ? 5.775 7.065 7.936 1.00 95.75 80 VAL A N 1
ATOM 646 C CA . VAL A 1 80 ? 4.964 7.538 6.807 1.00 95.75 80 VAL A CA 1
ATOM 647 C C . VAL A 1 80 ? 5.409 8.933 6.370 1.00 95.75 80 VAL A C 1
ATOM 649 O O . VAL A 1 80 ? 5.561 9.165 5.175 1.00 95.75 80 VAL A O 1
ATOM 652 N N . ALA A 1 81 ? 5.683 9.847 7.306 1.00 95.88 81 ALA A N 1
ATOM 653 C CA . ALA A 1 81 ? 6.175 11.182 6.970 1.00 95.88 81 ALA A CA 1
ATOM 654 C C . ALA A 1 81 ? 7.523 11.134 6.229 1.00 95.88 81 ALA A C 1
ATOM 656 O O . ALA A 1 81 ? 7.687 11.799 5.208 1.00 95.88 81 ALA A O 1
ATOM 657 N N . VAL A 1 82 ? 8.466 10.305 6.691 1.00 95.94 82 VAL A N 1
ATOM 658 C CA . VAL A 1 82 ? 9.764 10.113 6.019 1.00 95.94 82 VAL A CA 1
ATOM 659 C C . VAL A 1 82 ? 9.584 9.504 4.627 1.00 95.94 82 VAL A C 1
ATOM 661 O O . VAL A 1 82 ? 10.194 9.973 3.666 1.00 95.94 82 VAL A O 1
ATOM 664 N N . MET A 1 83 ? 8.727 8.490 4.500 1.00 94.94 83 MET A N 1
ATOM 665 C CA . MET A 1 83 ? 8.448 7.833 3.224 1.00 94.94 83 MET A CA 1
ATOM 666 C C . MET A 1 83 ? 7.813 8.794 2.214 1.00 94.94 83 MET A C 1
ATOM 668 O O . MET A 1 83 ? 8.182 8.771 1.045 1.00 94.94 83 MET A O 1
ATOM 672 N N . MET A 1 84 ? 6.913 9.680 2.651 1.00 95.81 84 MET A N 1
ATOM 673 C CA . MET A 1 84 ? 6.315 10.694 1.775 1.00 95.81 84 MET A CA 1
ATOM 674 C C . MET A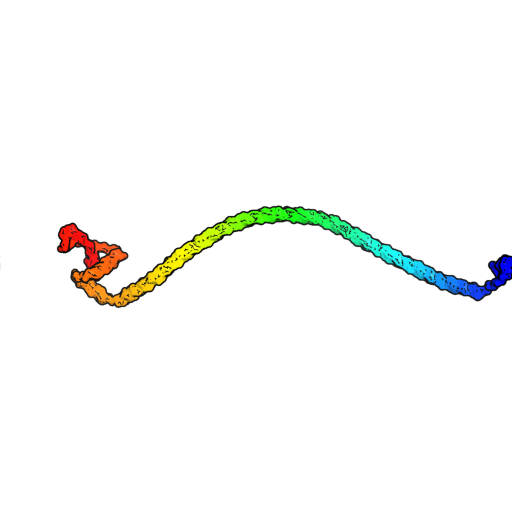 1 84 ? 7.368 11.648 1.203 1.00 95.81 84 MET A C 1
ATOM 676 O O . MET A 1 84 ? 7.351 11.916 0.005 1.00 95.81 84 MET A O 1
ATOM 680 N N . VAL A 1 85 ? 8.334 12.087 2.017 1.00 96.69 85 VAL A N 1
ATOM 681 C CA . VAL A 1 85 ? 9.447 12.931 1.544 1.00 96.69 85 VAL A CA 1
ATOM 682 C C . VAL A 1 85 ? 10.313 12.195 0.516 1.00 96.69 85 VAL A C 1
ATOM 684 O O . VAL A 1 85 ? 10.722 12.784 -0.484 1.00 96.69 85 VAL A O 1
ATOM 687 N N . GLN A 1 86 ? 10.585 10.904 0.732 1.00 95.19 86 GLN A N 1
ATOM 688 C CA . GLN A 1 86 ? 11.324 10.087 -0.236 1.00 95.19 86 GLN A CA 1
ATOM 689 C C . GLN A 1 86 ? 10.557 9.941 -1.554 1.00 95.19 86 GLN A C 1
ATOM 691 O O . GLN A 1 86 ? 11.134 10.169 -2.610 1.00 95.19 86 GLN A O 1
ATOM 696 N N . ILE A 1 87 ? 9.251 9.666 -1.499 1.00 95.94 87 ILE A N 1
ATOM 697 C CA . ILE A 1 87 ? 8.398 9.561 -2.692 1.00 95.94 87 ILE A CA 1
ATOM 698 C C . ILE A 1 87 ? 8.394 10.866 -3.489 1.00 95.94 87 ILE A C 1
ATOM 700 O O . ILE A 1 87 ? 8.466 10.831 -4.715 1.00 95.94 87 ILE A O 1
ATOM 704 N N . GLU A 1 88 ? 8.306 12.021 -2.828 1.00 95.88 88 GLU A N 1
ATOM 705 C CA . GLU A 1 88 ? 8.350 13.316 -3.514 1.00 95.88 88 GLU A CA 1
ATOM 706 C C . GLU A 1 88 ? 9.681 13.534 -4.238 1.00 95.88 88 GLU A C 1
ATOM 708 O O . GLU A 1 88 ? 9.692 14.004 -5.380 1.00 95.88 88 GLU A O 1
ATOM 713 N N . LYS A 1 89 ? 10.795 13.145 -3.608 1.00 96.25 89 LYS A N 1
ATOM 714 C CA . LYS A 1 89 ? 12.124 13.214 -4.219 1.00 96.25 89 LYS A CA 1
ATOM 715 C C . LYS A 1 89 ? 12.240 12.266 -5.416 1.00 96.25 89 LYS A C 1
ATOM 717 O O . LYS A 1 89 ? 12.607 12.711 -6.502 1.00 96.25 89 LYS A O 1
ATOM 722 N N . ASP A 1 90 ? 11.871 11.002 -5.242 1.00 95.31 90 ASP A N 1
ATOM 723 C CA . ASP A 1 90 ? 11.947 9.983 -6.293 1.00 95.31 90 ASP A CA 1
ATOM 724 C C . ASP A 1 90 ? 11.044 10.348 -7.475 1.00 95.31 90 ASP A C 1
ATOM 726 O O . ASP A 1 90 ? 11.425 10.186 -8.633 1.00 95.31 90 ASP A O 1
ATOM 730 N N . LYS A 1 91 ? 9.862 10.912 -7.202 1.00 95.75 91 LYS A N 1
ATOM 731 C CA . LYS A 1 91 ? 8.956 11.416 -8.236 1.00 95.75 91 LYS A CA 1
ATOM 732 C C . LYS A 1 91 ? 9.577 12.569 -9.022 1.00 95.75 91 LYS A C 1
ATOM 734 O O . LYS A 1 91 ? 9.478 12.578 -10.244 1.00 95.75 91 LYS A O 1
ATOM 739 N N . ALA A 1 92 ? 10.236 13.516 -8.354 1.00 96.12 92 ALA A N 1
ATOM 740 C CA . ALA A 1 92 ? 10.912 14.617 -9.035 1.00 96.12 92 ALA A CA 1
ATOM 741 C C . ALA A 1 92 ? 12.063 14.123 -9.935 1.00 96.12 92 ALA A C 1
ATOM 743 O O . ALA A 1 92 ? 12.215 14.605 -11.059 1.00 96.12 92 ALA A O 1
ATOM 744 N N . GLU A 1 93 ? 12.843 13.141 -9.473 1.00 94.88 93 GLU A N 1
ATOM 745 C CA . GLU A 1 93 ? 13.916 12.512 -10.258 1.00 94.88 93 GLU A CA 1
ATOM 746 C C . GLU A 1 93 ? 13.364 11.709 -11.451 1.00 94.88 93 GLU A C 1
ATOM 748 O O . GLU A 1 93 ? 13.879 11.813 -12.572 1.00 94.88 93 GLU A O 1
ATOM 753 N N . ALA A 1 94 ? 12.274 10.965 -11.244 1.00 95.38 94 ALA A N 1
ATOM 754 C CA . ALA A 1 94 ? 11.585 10.227 -12.297 1.00 95.38 94 ALA A CA 1
ATOM 755 C C . ALA A 1 94 ? 10.988 11.165 -13.356 1.00 95.38 94 ALA A C 1
ATOM 757 O O . ALA A 1 94 ? 11.182 10.933 -14.548 1.00 95.38 94 ALA A O 1
ATOM 758 N N . ASP A 1 95 ? 10.336 12.257 -12.948 1.00 95.38 95 ASP A N 1
ATOM 759 C CA . ASP A 1 95 ? 9.769 13.259 -13.859 1.00 95.38 95 ASP A CA 1
ATOM 760 C C . ASP A 1 95 ? 10.863 13.964 -14.680 1.00 95.38 95 ASP A C 1
ATOM 762 O O . ASP A 1 95 ? 10.670 14.260 -15.863 1.00 95.38 95 ASP A O 1
ATOM 766 N N . ALA A 1 96 ? 12.030 14.230 -14.082 1.00 94.38 96 ALA A N 1
ATOM 767 C CA . ALA A 1 96 ? 13.178 14.783 -14.798 1.00 94.38 96 ALA A CA 1
ATOM 768 C C . ALA A 1 96 ? 13.712 13.797 -15.848 1.00 94.38 96 ALA A C 1
ATOM 770 O O . ALA A 1 96 ? 13.912 14.174 -17.004 1.00 94.38 96 ALA A O 1
ATOM 771 N N . THR A 1 97 ? 13.878 12.530 -15.468 1.00 93.62 97 THR A N 1
ATOM 772 C CA . THR A 1 97 ? 14.360 11.471 -16.367 1.00 93.62 97 THR A CA 1
ATOM 773 C C . THR A 1 97 ? 13.370 11.206 -17.499 1.00 93.62 97 THR A C 1
ATOM 775 O O . THR A 1 97 ? 13.771 11.113 -18.656 1.00 93.62 97 THR A O 1
ATOM 778 N N . ALA A 1 98 ? 12.069 11.170 -17.201 1.00 94.31 98 ALA A N 1
ATOM 779 C CA . ALA A 1 98 ? 11.014 10.971 -18.190 1.00 94.31 98 ALA A CA 1
ATOM 780 C C . ALA A 1 98 ? 11.039 12.049 -19.282 1.00 94.31 98 ALA A C 1
ATOM 782 O O . ALA A 1 98 ? 10.908 11.728 -20.460 1.00 94.31 98 ALA A O 1
ATOM 783 N N . LYS A 1 99 ? 11.280 13.317 -18.919 1.00 94.56 99 LYS A N 1
ATOM 784 C CA . LYS A 1 99 ? 11.420 14.409 -19.898 1.00 94.56 99 LYS A CA 1
ATOM 785 C C . LYS A 1 99 ? 12.621 14.217 -20.823 1.00 94.56 99 LYS A C 1
ATOM 787 O O . LYS A 1 99 ? 12.508 14.494 -22.015 1.00 94.56 99 LYS A O 1
ATOM 792 N N . VAL A 1 100 ? 13.754 13.757 -20.288 1.00 94.69 100 VAL A N 1
ATOM 793 C CA . VAL A 1 100 ? 14.958 13.481 -21.090 1.00 94.69 100 VAL A CA 1
ATOM 794 C C . VAL A 1 100 ? 14.693 12.324 -22.048 1.00 94.69 100 VAL A C 1
ATOM 796 O O . VAL A 1 100 ? 14.883 12.479 -23.251 1.00 94.69 100 VAL A O 1
ATOM 799 N N . VAL A 1 101 ? 14.171 11.206 -21.536 1.00 95.06 101 VAL A N 1
ATOM 800 C CA . VAL A 1 101 ? 13.859 10.020 -22.345 1.00 95.06 101 VAL A CA 1
ATOM 801 C C . VAL A 1 101 ? 12.842 10.347 -23.434 1.00 95.06 101 VAL A C 1
ATOM 803 O O . VAL A 1 101 ? 13.034 9.942 -24.571 1.00 95.06 101 VAL A O 1
ATOM 806 N N . GLN A 1 102 ? 11.809 11.139 -23.139 1.00 94.81 102 GLN A N 1
ATOM 807 C CA . GLN A 1 102 ? 10.819 11.542 -24.139 1.00 94.81 102 GLN A CA 1
ATOM 808 C C . GLN A 1 102 ? 11.438 12.378 -25.274 1.00 94.81 102 GLN A C 1
ATOM 810 O O . GLN A 1 102 ? 11.069 12.222 -26.440 1.00 94.81 102 GLN A O 1
ATOM 815 N N . ALA A 1 103 ? 12.391 13.260 -24.955 1.00 94.00 103 ALA A N 1
ATOM 816 C CA . ALA A 1 103 ? 13.109 14.036 -25.963 1.00 94.00 103 ALA A CA 1
ATOM 817 C C . ALA A 1 103 ? 14.034 13.148 -26.816 1.00 94.00 103 ALA A C 1
ATOM 819 O O . ALA A 1 103 ? 14.075 13.291 -28.041 1.00 94.00 103 ALA A O 1
ATOM 820 N N . GLU A 1 104 ? 14.746 12.213 -26.185 1.00 93.62 104 GLU A N 1
ATOM 821 C CA . GLU A 1 104 ? 15.611 11.254 -26.876 1.00 93.62 104 GLU A CA 1
ATOM 822 C C . GLU A 1 104 ? 14.813 10.281 -27.748 1.00 93.62 104 GLU A C 1
ATOM 824 O O . GLU A 1 104 ? 15.195 10.038 -28.891 1.00 93.62 104 GLU A O 1
ATOM 829 N N . GLU A 1 105 ? 13.674 9.787 -27.265 1.00 94.00 105 GLU A N 1
ATOM 830 C CA . GLU A 1 105 ? 12.760 8.918 -28.006 1.00 94.00 105 GLU A CA 1
ATOM 831 C C . GLU A 1 105 ? 12.229 9.624 -29.257 1.00 94.00 105 GLU A C 1
ATOM 833 O O . GLU A 1 105 ? 12.249 9.050 -30.346 1.00 94.00 105 GLU A O 1
ATOM 838 N N . ALA A 1 106 ? 11.825 10.893 -29.145 1.00 93.94 106 ALA A N 1
ATOM 839 C CA . ALA A 1 106 ? 11.385 11.676 -30.297 1.00 93.94 106 ALA A CA 1
ATOM 840 C C . ALA A 1 106 ? 12.504 11.837 -31.344 1.00 93.94 106 ALA A C 1
ATOM 842 O O . ALA A 1 106 ? 12.263 11.684 -32.546 1.00 93.94 106 ALA A O 1
ATOM 843 N N . ALA A 1 107 ? 13.739 12.100 -30.903 1.00 93.81 107 ALA A N 1
ATOM 844 C CA . ALA A 1 107 ? 14.893 12.210 -31.792 1.00 93.81 107 ALA A CA 1
ATOM 845 C C . ALA A 1 107 ? 15.263 10.864 -32.442 1.00 93.81 107 ALA A C 1
ATOM 847 O O . ALA A 1 107 ? 15.537 10.814 -33.644 1.00 93.81 107 ALA A O 1
ATOM 848 N N . ALA A 1 108 ? 15.245 9.774 -31.674 1.00 94.31 108 ALA A N 1
ATOM 849 C CA . ALA A 1 108 ? 15.514 8.423 -32.153 1.00 94.31 108 ALA A CA 1
ATOM 850 C C . ALA A 1 108 ? 14.438 7.951 -33.138 1.00 94.31 108 ALA A C 1
ATOM 852 O O . ALA A 1 108 ? 14.775 7.415 -34.188 1.00 94.31 108 ALA A O 1
ATOM 853 N N . SER A 1 109 ? 13.160 8.222 -32.858 1.00 94.94 109 SER A N 1
ATOM 854 C CA . SER A 1 109 ? 12.042 7.919 -33.757 1.00 94.94 109 SER A CA 1
ATOM 855 C C . SER A 1 109 ? 12.180 8.651 -35.091 1.00 94.94 109 SER A C 1
ATOM 857 O O . SER A 1 109 ? 11.976 8.052 -36.147 1.00 94.94 109 SER A O 1
ATOM 859 N N . LYS A 1 110 ? 12.596 9.926 -35.071 1.00 95.19 110 LYS A N 1
ATOM 860 C CA . LYS A 1 110 ? 12.851 10.688 -36.299 1.00 95.19 110 LYS A CA 1
ATOM 861 C C . LYS A 1 110 ? 13.980 10.067 -37.125 1.00 95.19 110 LYS A C 1
ATOM 863 O O . LYS A 1 110 ? 13.778 9.797 -38.302 1.00 95.19 110 LYS A O 1
ATOM 868 N N . LYS A 1 111 ? 15.129 9.788 -36.502 1.00 93.94 111 LYS A N 1
ATOM 869 C CA . LYS A 1 111 ? 16.256 9.128 -37.182 1.00 93.94 111 LYS A CA 1
ATOM 870 C C . LYS A 1 111 ? 15.884 7.737 -37.693 1.00 93.94 111 LYS A C 1
ATOM 872 O O . LYS A 1 111 ? 16.307 7.357 -38.773 1.00 93.94 111 LYS A O 1
ATOM 877 N N . GLY A 1 112 ? 15.074 6.994 -36.939 1.00 94.69 112 GLY A N 1
ATOM 878 C CA . GLY A 1 112 ? 14.558 5.691 -37.353 1.00 94.69 112 GLY A CA 1
ATOM 879 C C . GLY A 1 112 ? 13.733 5.782 -38.634 1.00 94.69 112 GLY A C 1
ATOM 880 O O . GLY A 1 112 ? 13.936 4.977 -39.535 1.00 94.69 112 GLY A O 1
ATOM 881 N N . LYS A 1 113 ? 12.866 6.796 -38.753 1.00 95.19 113 LYS A N 1
ATOM 882 C CA . LYS A 1 113 ? 12.106 7.058 -39.985 1.00 95.19 113 LYS A CA 1
ATOM 883 C C . LYS A 1 113 ? 13.011 7.445 -41.150 1.00 95.19 113 LYS A C 1
ATOM 885 O O . LYS A 1 113 ? 12.875 6.864 -42.214 1.00 95.19 113 LYS A O 1
ATOM 890 N N . GLU A 1 114 ? 13.961 8.354 -40.930 1.00 94.19 114 GLU A N 1
ATOM 891 C CA . GLU A 1 114 ? 14.926 8.764 -41.963 1.00 94.19 114 GLU A CA 1
ATOM 892 C C . GLU A 1 114 ? 15.741 7.559 -42.478 1.00 94.19 114 GLU A C 1
ATOM 894 O O . GLU A 1 114 ? 15.884 7.371 -43.681 1.00 94.19 114 GLU A O 1
ATOM 899 N N . CYS A 1 115 ? 16.231 6.693 -41.585 1.00 93.19 115 CYS A N 1
ATOM 900 C CA . CYS A 1 115 ? 16.942 5.474 -41.979 1.00 93.19 115 CYS A CA 1
ATOM 901 C C . CYS A 1 115 ? 16.044 4.478 -42.723 1.00 93.19 115 CYS A C 1
ATOM 903 O O . CYS A 1 115 ? 16.517 3.833 -43.656 1.00 93.19 115 CYS A O 1
ATOM 905 N N . GLN A 1 116 ? 14.778 4.342 -42.314 1.00 95.06 116 GLN A N 1
ATOM 906 C CA . GLN A 1 116 ? 13.824 3.465 -42.991 1.00 95.06 116 GLN A CA 1
ATOM 907 C C . GLN A 1 116 ? 13.540 3.957 -44.412 1.00 95.06 116 GLN A C 1
ATOM 909 O O . GLN A 1 116 ? 13.584 3.158 -45.335 1.00 95.06 116 GLN A O 1
ATOM 914 N N . GLU A 1 117 ? 13.339 5.262 -44.603 1.00 95.38 117 GLU A N 1
ATOM 915 C CA . GLU A 1 117 ? 13.130 5.856 -45.931 1.00 95.38 117 GLU A CA 1
ATOM 916 C C . GLU A 1 117 ? 14.323 5.583 -46.863 1.00 95.38 117 GLU A C 1
ATOM 918 O O . GLU A 1 117 ? 14.135 5.165 -48.002 1.00 95.38 117 GLU A O 1
ATOM 923 N N . ILE A 1 118 ? 15.556 5.734 -46.364 1.00 94.19 118 ILE A N 1
ATOM 924 C CA . ILE A 1 118 ? 16.772 5.436 -47.142 1.00 94.19 118 ILE A CA 1
ATOM 925 C C . ILE A 1 118 ? 16.873 3.940 -47.476 1.00 94.19 118 ILE A C 1
ATOM 927 O O . ILE A 1 118 ? 17.291 3.583 -48.579 1.00 94.19 118 ILE A O 1
ATOM 931 N N . ALA A 1 119 ? 16.523 3.062 -46.532 1.00 94.62 119 ALA A N 1
ATOM 932 C CA . ALA A 1 119 ? 16.529 1.620 -46.758 1.00 94.62 119 ALA A CA 1
ATOM 933 C C . ALA A 1 119 ? 15.494 1.217 -47.818 1.00 94.62 119 ALA A C 1
ATOM 935 O O . ALA A 1 119 ? 15.836 0.490 -48.748 1.00 94.62 119 ALA A O 1
ATOM 936 N N . ASP A 1 120 ? 14.274 1.750 -47.726 1.00 95.06 120 ASP A N 1
ATOM 937 C CA . ASP A 1 120 ? 13.190 1.495 -48.676 1.00 95.06 120 ASP A CA 1
ATOM 938 C C . ASP A 1 120 ? 13.555 1.997 -50.088 1.00 95.06 120 ASP A C 1
ATOM 940 O O . ASP A 1 120 ? 13.288 1.322 -51.087 1.00 95.06 120 ASP A O 1
ATOM 944 N N . ASP A 1 121 ? 14.207 3.161 -50.186 1.00 94.19 121 ASP A N 1
ATOM 945 C CA . ASP A 1 121 ? 14.719 3.699 -51.450 1.00 94.19 121 ASP A CA 1
ATOM 946 C C . ASP A 1 121 ? 15.789 2.787 -52.068 1.00 94.19 121 ASP A C 1
ATOM 948 O O . ASP A 1 121 ? 15.707 2.449 -53.250 1.00 94.19 121 ASP A O 1
ATOM 952 N N . ALA A 1 122 ? 16.761 2.338 -51.270 1.00 94.12 122 ALA A N 1
ATOM 953 C CA . ALA A 1 122 ? 17.814 1.439 -51.737 1.00 94.12 122 ALA A CA 1
ATOM 954 C C . ALA A 1 122 ? 17.268 0.058 -52.143 1.00 94.12 122 ALA A C 1
ATOM 956 O O . ALA A 1 122 ? 17.720 -0.520 -53.134 1.00 94.12 122 ALA A O 1
ATOM 957 N N . GLU A 1 123 ? 16.288 -0.474 -51.410 1.00 92.75 123 GLU A N 1
ATOM 958 C CA . GLU A 1 123 ? 15.616 -1.730 -51.753 1.00 92.75 123 GLU A CA 1
ATOM 959 C C . GLU A 1 123 ? 14.827 -1.618 -53.058 1.00 92.75 123 GLU A C 1
ATOM 961 O O . GLU A 1 123 ? 14.849 -2.554 -53.862 1.00 92.75 123 GLU A O 1
ATOM 966 N N . ARG A 1 124 ? 14.177 -0.477 -53.315 1.00 93.69 124 ARG A N 1
ATOM 967 C CA . ARG A 1 124 ? 13.489 -0.219 -54.586 1.00 93.69 124 ARG A CA 1
ATOM 968 C C . ARG A 1 124 ? 14.466 -0.231 -55.760 1.00 93.69 124 ARG A C 1
ATOM 970 O O . ARG A 1 124 ? 14.213 -0.929 -56.742 1.00 93.69 124 ARG A O 1
ATOM 977 N N . ASP A 1 125 ? 15.577 0.491 -55.647 1.00 93.31 125 ASP A N 1
ATOM 978 C CA . ASP A 1 125 ? 16.586 0.565 -56.709 1.00 93.31 125 ASP A CA 1
ATOM 979 C C . ASP A 1 125 ? 17.230 -0.812 -56.954 1.00 93.31 125 ASP A C 1
ATOM 981 O O . ASP A 1 125 ? 17.436 -1.235 -58.097 1.00 93.31 125 ASP A O 1
ATOM 985 N N . LEU A 1 126 ? 17.480 -1.571 -55.882 1.00 90.44 126 LEU A N 1
ATOM 986 C CA . LEU A 1 126 ? 17.960 -2.948 -55.975 1.00 90.44 126 LEU A CA 1
ATOM 987 C C . LEU A 1 126 ? 16.939 -3.856 -56.678 1.00 90.44 126 LEU A C 1
ATOM 989 O O . LEU A 1 126 ? 17.313 -4.648 -57.545 1.00 90.44 126 LEU A O 1
ATOM 993 N N . ALA A 1 127 ? 15.655 -3.743 -56.336 1.00 91.94 127 ALA A N 1
ATOM 994 C CA . ALA A 1 127 ? 14.586 -4.531 -56.941 1.00 91.94 127 ALA A CA 1
ATOM 995 C C . ALA A 1 127 ? 14.403 -4.234 -58.439 1.00 91.94 127 ALA A C 1
ATOM 997 O O . ALA A 1 127 ? 14.033 -5.141 -59.186 1.00 91.94 127 ALA A O 1
ATOM 998 N N . GLU A 1 128 ? 14.698 -3.014 -58.897 1.00 90.25 128 GLU A N 1
ATOM 999 C CA . GLU A 1 128 ? 14.731 -2.672 -60.325 1.00 90.25 128 GLU A CA 1
ATOM 1000 C C . GLU A 1 128 ? 15.970 -3.249 -61.033 1.00 90.25 128 GLU A C 1
ATOM 1002 O O . GLU A 1 128 ? 15.874 -3.762 -62.153 1.00 90.25 128 GLU A O 1
ATOM 1007 N N . ALA A 1 129 ? 17.132 -3.231 -60.376 1.00 92.12 129 ALA A N 1
ATOM 1008 C CA . ALA A 1 129 ? 18.386 -3.714 -60.953 1.00 92.12 129 ALA A CA 1
ATOM 1009 C C . ALA A 1 129 ? 18.465 -5.251 -61.064 1.00 92.12 129 ALA A C 1
ATOM 1011 O O . ALA A 1 129 ? 19.020 -5.783 -62.033 1.00 92.12 129 ALA A O 1
ATOM 1012 N N . LEU A 1 130 ? 17.908 -5.991 -60.098 1.00 90.94 130 LEU A N 1
ATOM 1013 C CA . LEU A 1 130 ? 17.997 -7.457 -60.040 1.00 90.94 130 LEU A CA 1
ATOM 1014 C C . LEU A 1 130 ? 17.414 -8.175 -61.281 1.00 90.94 130 LEU A C 1
ATOM 1016 O O . LEU A 1 130 ? 18.084 -9.076 -61.797 1.00 90.94 130 LEU A O 1
ATOM 1020 N N . PRO A 1 131 ? 16.234 -7.805 -61.823 1.00 94.19 131 PRO A N 1
ATOM 1021 C CA . PRO A 1 131 ? 15.700 -8.385 -63.057 1.00 94.19 131 PRO A CA 1
ATOM 1022 C C . PRO A 1 131 ? 16.592 -8.154 -64.280 1.00 94.19 131 PRO A C 1
ATOM 1024 O O . PRO A 1 131 ? 16.778 -9.071 -65.085 1.00 94.19 131 PRO A O 1
ATOM 1027 N N . ALA A 1 132 ? 17.164 -6.953 -64.419 1.00 90.75 132 ALA A N 1
ATOM 1028 C CA . ALA A 1 132 ? 18.062 -6.628 -65.525 1.00 90.75 132 ALA A CA 1
ATOM 1029 C C . ALA A 1 132 ? 19.338 -7.482 -65.461 1.00 90.75 132 ALA A C 1
ATOM 1031 O O . ALA A 1 132 ? 19.747 -8.064 -66.469 1.00 90.75 132 ALA A O 1
ATOM 1032 N N . LEU A 1 133 ? 19.905 -7.647 -64.262 1.00 89.69 133 LEU A N 1
ATOM 1033 C CA . LEU A 1 133 ? 21.057 -8.515 -64.031 1.00 89.69 133 LEU A CA 1
ATOM 1034 C C . LEU A 1 133 ? 20.727 -9.990 -64.295 1.00 89.69 133 LEU A C 1
ATOM 1036 O O . LEU A 1 133 ? 21.475 -10.667 -64.996 1.00 89.69 133 LEU A O 1
ATOM 1040 N N . ALA A 1 134 ? 19.591 -10.491 -63.807 1.00 90.44 134 ALA A N 1
ATOM 1041 C CA . ALA A 1 134 ? 19.162 -11.867 -64.054 1.00 90.44 134 ALA A CA 1
ATOM 1042 C C . ALA A 1 134 ? 18.946 -12.148 -65.553 1.00 90.44 134 ALA A C 1
ATOM 1044 O O . ALA A 1 134 ? 19.335 -13.208 -66.048 1.00 90.44 134 ALA A O 1
ATOM 1045 N N . SER A 1 135 ? 18.379 -11.189 -66.292 1.00 89.88 135 SER A N 1
ATOM 1046 C CA . SER A 1 135 ? 18.226 -11.264 -67.749 1.00 89.88 135 SER A CA 1
ATOM 1047 C C . SER A 1 135 ? 19.579 -11.306 -68.472 1.00 89.88 135 SER A C 1
ATOM 1049 O O . SER A 1 135 ? 19.788 -12.142 -69.359 1.00 89.88 135 SER A O 1
ATOM 1051 N N . ALA A 1 136 ? 20.532 -10.467 -68.053 1.00 89.50 136 ALA A N 1
ATOM 1052 C CA . ALA A 1 136 ? 21.886 -10.458 -68.598 1.00 89.50 136 ALA A CA 1
ATOM 1053 C C . ALA A 1 136 ? 22.621 -11.783 -68.324 1.00 89.50 136 ALA A C 1
ATOM 1055 O O . ALA A 1 136 ? 23.177 -12.376 -69.246 1.00 89.50 136 ALA A O 1
ATOM 1056 N N . VAL A 1 137 ? 22.550 -12.310 -67.095 1.00 87.69 137 VAL A N 1
ATOM 1057 C CA . VAL A 1 137 ? 23.144 -13.609 -66.725 1.00 87.69 137 VAL A CA 1
ATOM 1058 C C . VAL A 1 137 ? 22.518 -14.751 -67.523 1.00 87.69 137 VAL A C 1
ATOM 1060 O O . VAL A 1 137 ? 23.238 -15.603 -68.042 1.00 87.69 137 VAL A O 1
ATOM 1063 N N . LYS A 1 138 ? 21.191 -14.762 -67.683 1.00 89.62 138 LYS A N 1
ATOM 1064 C CA . LYS A 1 138 ? 20.500 -15.766 -68.502 1.00 89.62 138 LYS A CA 1
ATOM 1065 C C . LYS A 1 138 ? 20.945 -15.712 -69.966 1.00 89.62 138 LYS A C 1
ATOM 1067 O O . LYS A 1 138 ? 21.133 -16.754 -70.586 1.00 89.62 138 LYS A O 1
ATOM 1072 N N . SER A 1 139 ? 21.139 -14.511 -70.508 1.00 85.75 139 SER A N 1
ATOM 1073 C CA . SER A 1 139 ? 21.649 -14.325 -71.871 1.00 85.75 139 SER A CA 1
ATOM 1074 C C . SER A 1 139 ? 23.087 -14.837 -72.006 1.00 85.75 139 SER A C 1
ATOM 1076 O O . SER A 1 139 ? 23.385 -15.560 -72.954 1.00 85.75 139 SER A O 1
ATOM 1078 N N . LEU A 1 140 ? 23.959 -14.571 -71.028 1.00 83.81 140 LEU A N 1
ATOM 1079 C CA . LEU A 1 140 ? 25.319 -15.127 -70.998 1.00 83.81 140 LEU A CA 1
ATOM 1080 C C . LEU A 1 140 ? 25.324 -16.661 -70.932 1.00 83.81 140 LEU A C 1
ATOM 1082 O O . LEU A 1 140 ? 26.111 -17.296 -71.624 1.00 83.81 140 LEU A O 1
ATOM 1086 N N . GLN A 1 141 ? 24.421 -17.271 -70.158 1.00 83.88 141 GLN A N 1
ATOM 1087 C CA . GLN A 1 141 ? 24.277 -18.732 -70.093 1.00 83.88 141 GLN A CA 1
ATOM 1088 C C . GLN A 1 141 ? 23.810 -19.360 -71.414 1.00 83.88 141 GLN A C 1
ATOM 1090 O O . GLN A 1 141 ? 24.024 -20.550 -71.625 1.00 83.88 141 GLN A O 1
ATOM 1095 N N . SER A 1 142 ? 23.176 -18.583 -72.298 1.00 82.94 142 SER A N 1
ATOM 1096 C CA . SER A 1 142 ? 22.770 -19.053 -73.627 1.00 82.94 142 SER A CA 1
ATOM 1097 C C . SER A 1 142 ? 23.889 -19.010 -74.674 1.00 82.94 142 SER A C 1
ATOM 1099 O O . SER A 1 142 ? 23.693 -19.511 -75.779 1.00 82.94 142 SER A O 1
ATOM 1101 N N . LEU A 1 143 ? 25.057 -18.441 -74.346 1.00 82.00 143 LEU A N 1
ATOM 1102 C CA . LEU A 1 143 ? 26.205 -18.407 -75.250 1.00 82.00 143 LEU A CA 1
ATOM 1103 C C . LEU A 1 143 ? 26.834 -19.795 -75.388 1.00 82.00 143 LEU A C 1
ATOM 1105 O O . LEU A 1 143 ? 27.140 -20.467 -74.402 1.00 82.00 143 LEU A O 1
ATOM 1109 N N . ASN A 1 144 ? 27.076 -20.199 -76.631 1.00 80.88 144 ASN A N 1
ATOM 1110 C CA . ASN A 1 144 ? 27.776 -21.433 -76.941 1.00 80.88 144 ASN A CA 1
ATOM 1111 C C . ASN A 1 144 ? 29.292 -21.184 -77.012 1.00 80.88 144 ASN A C 1
ATOM 1113 O O . ASN A 1 144 ? 29.756 -20.186 -77.562 1.00 80.88 144 ASN A O 1
ATOM 1117 N N . VAL A 1 145 ? 30.086 -22.126 -76.498 1.00 78.81 145 VAL A N 1
ATOM 1118 C CA . VAL A 1 145 ? 31.560 -22.053 -76.522 1.00 78.81 145 VAL A CA 1
ATOM 1119 C C . VAL A 1 145 ? 32.096 -22.034 -77.960 1.00 78.81 145 VAL A C 1
ATOM 1121 O O . VAL A 1 145 ? 33.133 -21.421 -78.219 1.00 78.81 145 VAL A O 1
ATOM 1124 N N . GLY A 1 146 ? 31.368 -22.653 -78.898 1.00 79.56 146 GLY A N 1
ATOM 1125 C CA . GLY A 1 146 ? 31.686 -22.631 -80.330 1.00 79.56 146 GLY A CA 1
ATOM 1126 C C . GLY A 1 146 ? 31.732 -21.215 -80.913 1.00 79.56 146 GLY A C 1
ATOM 1127 O O . GLY A 1 146 ? 32.726 -20.842 -81.532 1.00 79.56 146 GLY A O 1
ATOM 1128 N N . ASP A 1 147 ? 30.727 -20.389 -80.619 1.00 79.06 147 ASP A N 1
ATOM 1129 C CA . ASP A 1 147 ? 30.622 -19.024 -81.156 1.00 79.06 147 ASP A CA 1
ATOM 1130 C C . ASP A 1 147 ? 31.769 -18.128 -80.648 1.00 79.06 147 ASP A C 1
ATOM 1132 O O . ASP A 1 147 ? 32.316 -17.302 -81.381 1.00 79.06 147 ASP A O 1
ATOM 1136 N N . LEU A 1 148 ? 32.209 -18.342 -79.401 1.00 76.88 148 LEU A N 1
ATOM 1137 C CA . LEU A 1 148 ? 33.364 -17.648 -78.818 1.00 76.88 148 LEU A CA 1
ATOM 1138 C C . LEU A 1 148 ? 34.689 -18.073 -79.466 1.00 76.88 148 LEU A C 1
ATOM 1140 O O . LEU A 1 148 ? 35.583 -17.245 -79.653 1.00 76.88 148 LEU A O 1
ATOM 1144 N N . THR A 1 149 ? 34.823 -19.352 -79.830 1.00 78.00 149 THR A N 1
ATOM 1145 C CA . THR A 1 149 ? 36.031 -19.849 -80.508 1.00 78.00 149 THR A CA 1
ATOM 1146 C C . THR A 1 149 ? 36.122 -19.361 -81.950 1.00 78.00 149 THR A C 1
ATOM 1148 O O . THR A 1 149 ? 37.227 -19.152 -82.448 1.00 78.00 149 THR A O 1
ATOM 1151 N N . GLU A 1 150 ? 34.989 -19.152 -82.618 1.00 78.12 150 GLU A N 1
ATOM 1152 C CA . GLU A 1 150 ? 34.938 -18.541 -83.949 1.00 78.12 150 GLU A CA 1
ATOM 1153 C C . GLU A 1 150 ? 35.265 -17.048 -83.898 1.00 78.12 150 GLU A C 1
ATOM 1155 O O . GLU A 1 150 ? 36.073 -16.569 -84.694 1.00 78.12 150 GLU A O 1
ATOM 1160 N N . MET A 1 151 ? 34.734 -16.332 -82.905 1.00 78.69 151 MET A N 1
ATOM 1161 C CA . MET A 1 151 ? 35.020 -14.914 -82.696 1.00 78.69 151 MET A CA 1
ATOM 1162 C C . MET A 1 151 ? 36.515 -14.648 -82.450 1.00 78.69 151 MET A C 1
ATOM 1164 O O . MET A 1 151 ? 37.069 -13.703 -83.009 1.00 78.69 151 MET A O 1
ATOM 1168 N N . GLY A 1 152 ? 37.200 -15.514 -81.694 1.00 73.06 152 GLY A N 1
ATOM 1169 C CA . GLY A 1 152 ? 38.648 -15.422 -81.460 1.00 73.06 152 GLY A CA 1
ATOM 1170 C C . GLY A 1 152 ? 39.527 -15.677 -82.695 1.00 73.06 152 GLY A C 1
ATOM 1171 O O . GLY A 1 152 ? 40.728 -15.430 -82.648 1.00 73.06 152 GLY A O 1
ATOM 1172 N N . ARG A 1 153 ? 38.960 -16.162 -83.810 1.00 78.38 153 ARG A N 1
ATOM 1173 C CA . ARG A 1 153 ? 39.679 -16.380 -85.081 1.00 78.38 153 ARG A CA 1
ATOM 1174 C C . ARG A 1 153 ? 39.575 -15.195 -86.044 1.00 78.38 153 ARG A C 1
ATOM 1176 O O . ARG A 1 153 ? 40.142 -15.256 -87.136 1.00 78.38 153 ARG A O 1
ATOM 1183 N N . TYR A 1 154 ? 38.863 -14.127 -85.682 1.00 79.38 154 TYR A N 1
ATOM 1184 C CA . TYR A 1 154 ? 38.777 -12.935 -86.520 1.00 79.38 154 TYR A CA 1
ATOM 1185 C C . TYR A 1 154 ? 40.11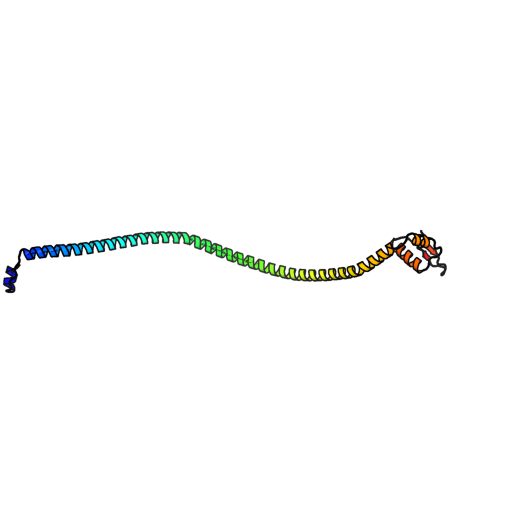2 -12.192 -86.571 1.00 79.38 154 TYR A C 1
ATOM 1187 O O . TYR A 1 154 ? 40.607 -11.704 -85.558 1.00 79.38 154 TYR A O 1
ATOM 1195 N N . ALA A 1 155 ? 40.648 -12.043 -87.787 1.00 71.31 155 ALA A N 1
ATOM 1196 C CA . ALA A 1 155 ? 41.820 -11.208 -88.045 1.00 71.31 155 ALA A CA 1
ATOM 1197 C C . ALA A 1 155 ? 41.516 -9.710 -87.854 1.00 71.31 155 ALA A C 1
ATOM 1199 O O . ALA A 1 155 ? 42.386 -8.965 -87.430 1.00 71.31 155 ALA A O 1
ATOM 1200 N N . ASN A 1 156 ? 40.279 -9.281 -88.143 1.00 76.38 156 ASN A N 1
ATOM 1201 C CA . ASN A 1 156 ? 39.778 -7.924 -87.909 1.00 76.38 156 ASN A CA 1
ATOM 1202 C C . ASN A 1 156 ? 38.303 -7.993 -87.467 1.00 76.38 156 ASN A C 1
ATOM 1204 O O . ASN A 1 156 ? 37.427 -8.159 -88.323 1.00 76.38 156 ASN A O 1
ATOM 1208 N N . PRO A 1 157 ? 37.997 -7.916 -86.160 1.00 79.50 157 PRO A N 1
ATOM 1209 C CA . PRO A 1 157 ? 36.624 -7.992 -85.671 1.00 79.50 157 PRO A CA 1
ATOM 1210 C C . PRO A 1 157 ? 35.820 -6.723 -86.018 1.00 79.50 157 PRO A C 1
ATOM 1212 O O . PRO A 1 157 ? 36.382 -5.624 -86.073 1.00 79.50 157 PRO A O 1
ATOM 1215 N N . PRO A 1 158 ? 34.490 -6.827 -86.192 1.00 84.19 158 PRO A N 1
ATOM 1216 C CA . PRO A 1 158 ? 33.614 -5.664 -86.317 1.00 84.19 158 PRO A CA 1
ATOM 1217 C C . PRO A 1 158 ? 33.710 -4.729 -85.102 1.00 84.19 158 PRO A C 1
ATOM 1219 O O . PRO A 1 158 ? 33.891 -5.179 -83.970 1.00 84.19 158 PRO A O 1
ATOM 1222 N N . VAL A 1 159 ? 33.498 -3.427 -85.320 1.00 80.56 159 VAL A N 1
ATOM 1223 C CA . VAL A 1 159 ? 33.655 -2.373 -84.292 1.00 80.56 159 VAL A CA 1
ATOM 1224 C C . VAL A 1 159 ? 32.844 -2.653 -83.017 1.00 80.56 159 VAL A C 1
ATOM 1226 O O . VAL A 1 159 ? 33.355 -2.468 -81.916 1.00 80.56 159 VAL A O 1
ATOM 1229 N N . ALA A 1 160 ? 31.615 -3.164 -83.149 1.00 83.25 160 ALA A N 1
ATOM 1230 C CA . ALA A 1 160 ? 30.762 -3.500 -82.006 1.00 83.25 160 ALA A CA 1
ATOM 1231 C C . ALA A 1 160 ? 31.347 -4.621 -81.126 1.00 83.25 160 ALA A C 1
ATOM 1233 O O . ALA A 1 160 ? 31.265 -4.554 -79.904 1.00 83.25 160 ALA A O 1
ATOM 1234 N N . VAL A 1 161 ? 31.980 -5.627 -81.738 1.00 82.00 161 VAL A N 1
ATOM 1235 C CA . VAL A 1 161 ? 32.615 -6.743 -81.021 1.00 82.00 161 VAL A CA 1
ATOM 1236 C C . VAL A 1 161 ? 33.881 -6.265 -80.313 1.00 82.00 161 VAL A C 1
ATOM 1238 O O . VAL A 1 161 ? 34.090 -6.589 -79.146 1.00 82.00 161 VAL A O 1
ATOM 1241 N N . LYS A 1 162 ? 34.686 -5.436 -80.989 1.00 80.75 162 LYS A N 1
ATOM 1242 C CA . LYS A 1 162 ? 35.900 -4.843 -80.415 1.00 80.75 162 LYS A CA 1
ATOM 1243 C C . LYS A 1 162 ? 35.592 -4.021 -79.160 1.00 80.75 162 LYS A C 1
ATOM 1245 O O . LYS A 1 162 ? 36.266 -4.198 -78.156 1.00 80.75 162 LYS A O 1
ATOM 1250 N N . MET A 1 163 ? 34.539 -3.201 -79.193 1.00 82.25 163 MET A N 1
ATOM 1251 C CA . MET A 1 163 ? 34.129 -2.361 -78.061 1.00 82.25 163 MET A CA 1
ATOM 1252 C C . MET A 1 163 ? 33.660 -3.178 -76.845 1.00 82.25 163 MET A C 1
ATOM 1254 O O . MET A 1 163 ? 33.993 -2.843 -75.710 1.00 82.25 163 MET A O 1
ATOM 1258 N N . VAL A 1 164 ? 32.901 -4.260 -77.063 1.00 84.62 164 VAL A N 1
ATOM 1259 C CA . VAL A 1 164 ? 32.429 -5.128 -75.968 1.00 84.62 164 VAL A CA 1
ATOM 1260 C C . VAL A 1 164 ? 33.590 -5.907 -75.350 1.00 84.62 164 VAL A C 1
ATOM 1262 O O . VAL A 1 164 ? 33.691 -5.973 -74.128 1.00 84.62 164 VAL A O 1
ATOM 1265 N N . VAL A 1 165 ? 34.486 -6.469 -76.168 1.00 81.94 165 VAL A N 1
ATOM 1266 C CA . VAL A 1 165 ? 35.658 -7.212 -75.674 1.00 81.94 165 VAL A CA 1
ATOM 1267 C C . VAL A 1 165 ? 36.659 -6.287 -74.979 1.00 81.94 165 VAL A C 1
ATOM 1269 O O . VAL A 1 165 ? 37.171 -6.651 -73.928 1.00 81.94 165 VAL A O 1
ATOM 1272 N N . GLU A 1 166 ? 36.862 -5.066 -75.476 1.00 81.88 166 GLU A N 1
ATOM 1273 C CA . GLU A 1 166 ? 37.644 -4.028 -74.793 1.00 81.88 166 GLU A CA 1
ATOM 1274 C C . GLU A 1 166 ? 37.072 -3.703 -73.406 1.00 81.88 166 GLU A C 1
ATOM 1276 O O . GLU A 1 166 ? 37.807 -3.729 -72.420 1.00 81.88 166 GLU A O 1
ATOM 1281 N N . ALA A 1 167 ? 35.757 -3.487 -73.296 1.00 84.81 167 ALA A N 1
ATOM 1282 C CA . ALA A 1 167 ? 35.110 -3.254 -72.006 1.00 84.81 167 ALA A CA 1
ATOM 1283 C C . ALA A 1 167 ? 35.315 -4.436 -71.042 1.00 84.81 167 ALA A C 1
ATOM 1285 O O . ALA A 1 167 ? 35.635 -4.227 -69.873 1.00 84.81 167 ALA A O 1
ATOM 1286 N N . VAL A 1 168 ? 35.191 -5.674 -71.528 1.00 84.75 168 VAL A N 1
ATOM 1287 C CA . VAL A 1 168 ? 35.433 -6.893 -70.739 1.00 84.75 168 VAL A CA 1
ATOM 1288 C C . VAL A 1 168 ? 36.893 -6.980 -70.281 1.00 84.75 168 VAL A C 1
ATOM 1290 O O . VAL A 1 168 ? 37.143 -7.220 -69.102 1.00 84.75 168 VAL A O 1
ATOM 1293 N N . CYS A 1 169 ? 37.863 -6.734 -71.164 1.00 84.00 169 CYS A N 1
ATOM 1294 C CA . CYS A 1 169 ? 39.285 -6.722 -70.817 1.00 84.00 169 CYS A CA 1
ATOM 1295 C C . CYS A 1 169 ? 39.615 -5.660 -69.761 1.00 84.00 169 CYS A C 1
ATOM 1297 O O . CYS A 1 169 ? 40.395 -5.942 -68.856 1.00 84.00 169 CYS A O 1
ATOM 1299 N N . ILE A 1 170 ? 38.986 -4.483 -69.824 1.00 85.19 170 ILE A N 1
ATOM 1300 C CA . ILE A 1 170 ? 39.130 -3.433 -68.806 1.00 85.19 170 ILE A CA 1
ATOM 1301 C C . ILE A 1 170 ? 38.504 -3.869 -67.471 1.00 85.19 170 ILE A C 1
ATOM 1303 O O . ILE A 1 170 ? 39.144 -3.718 -66.434 1.00 85.19 170 ILE A O 1
ATOM 1307 N N . PHE A 1 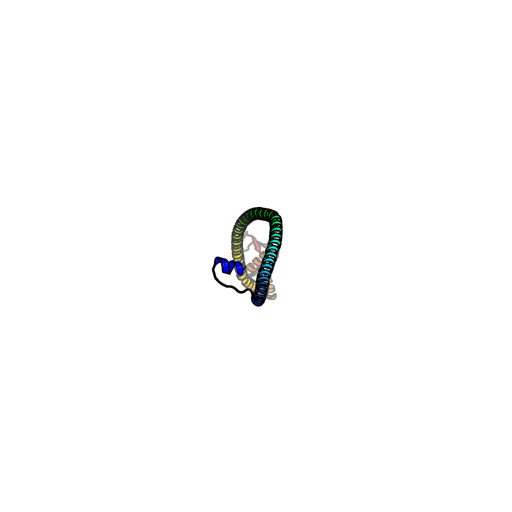171 ? 37.298 -4.456 -67.476 1.00 85.56 171 PHE A N 1
ATOM 1308 C CA . PHE A 1 171 ? 36.645 -4.981 -66.263 1.00 85.56 171 PHE A CA 1
ATOM 1309 C C . PHE A 1 171 ? 37.457 -6.089 -65.575 1.00 85.56 171 PHE A C 1
ATOM 1311 O O . PHE A 1 171 ? 37.432 -6.188 -64.351 1.00 85.56 171 PHE A O 1
ATOM 1318 N N . PHE A 1 172 ? 38.177 -6.908 -66.348 1.00 86.00 172 PHE A N 1
ATOM 1319 C CA . PHE A 1 172 ? 39.073 -7.955 -65.844 1.00 86.00 172 PHE A CA 1
ATOM 1320 C C . PHE A 1 172 ? 40.534 -7.493 -65.668 1.00 86.00 172 PHE A C 1
ATOM 1322 O O . PHE A 1 172 ? 41.408 -8.329 -65.444 1.00 86.00 172 PHE A O 1
ATOM 1329 N N . GLU A 1 173 ? 40.809 -6.187 -65.761 1.00 83.81 173 GLU A N 1
ATOM 1330 C CA . GLU A 1 173 ? 42.137 -5.576 -65.573 1.00 83.81 173 GLU A CA 1
ATOM 1331 C C . GLU A 1 173 ? 43.254 -6.133 -66.491 1.00 83.81 173 GLU A C 1
ATOM 1333 O O . GLU A 1 173 ? 44.441 -6.130 -66.148 1.00 83.81 173 GLU A O 1
ATOM 1338 N N . ILE A 1 174 ? 42.904 -6.588 -67.697 1.00 80.94 174 ILE A N 1
ATOM 1339 C CA . ILE A 1 174 ? 43.861 -7.062 -68.703 1.00 80.94 174 ILE A CA 1
ATOM 1340 C C . ILE A 1 174 ? 44.483 -5.853 -69.408 1.00 80.94 174 ILE A C 1
ATOM 1342 O O . ILE A 1 174 ? 43.788 -5.010 -69.975 1.00 80.94 174 ILE A O 1
ATOM 1346 N N . LYS A 1 175 ? 45.815 -5.760 -69.376 1.00 78.12 175 LYS A N 1
ATOM 1347 C CA . LYS A 1 175 ? 46.549 -4.624 -69.952 1.00 78.12 175 LYS A CA 1
ATOM 1348 C C . LYS A 1 175 ? 46.504 -4.648 -71.488 1.00 78.12 175 LYS A C 1
ATOM 1350 O O . LYS A 1 175 ? 46.739 -5.709 -72.065 1.00 78.12 175 LYS A O 1
ATOM 1355 N N . PRO A 1 176 ? 46.286 -3.496 -72.148 1.00 77.62 176 PRO A N 1
ATOM 1356 C CA . PRO A 1 176 ? 46.305 -3.412 -73.603 1.00 77.62 176 PRO A CA 1
ATOM 1357 C C . PRO A 1 176 ? 47.724 -3.459 -74.164 1.00 77.62 176 PRO A C 1
ATOM 1359 O O . PRO A 1 176 ? 48.689 -2.999 -73.542 1.00 77.62 176 PRO A O 1
ATOM 1362 N N . LYS A 1 177 ? 47.833 -3.912 -75.410 1.00 73.44 177 LYS A N 1
ATOM 1363 C CA . LYS A 1 177 ? 49.029 -3.760 -76.233 1.00 73.44 177 LYS A CA 1
ATOM 1364 C C . LYS A 1 177 ? 48.979 -2.399 -76.928 1.00 73.44 177 LYS A C 1
ATOM 1366 O O . LYS A 1 177 ? 48.021 -2.079 -77.624 1.00 73.44 177 LYS A O 1
ATOM 1371 N N . ARG A 1 178 ? 50.003 -1.568 -76.727 1.00 69.44 178 ARG A N 1
ATOM 1372 C CA . ARG A 1 178 ? 50.078 -0.234 -77.346 1.00 69.44 178 ARG A CA 1
ATOM 1373 C C . ARG A 1 178 ? 50.595 -0.325 -78.772 1.00 69.44 178 ARG A C 1
ATOM 1375 O O . ARG A 1 178 ? 51.763 -0.644 -78.978 1.00 69.44 178 ARG A O 1
ATOM 1382 N N . GLU A 1 179 ? 49.747 0.009 -79.736 1.00 66.31 179 GLU A N 1
ATOM 1383 C CA . GLU A 1 179 ? 50.074 -0.013 -81.164 1.00 66.31 179 GLU A CA 1
ATOM 1384 C C . GLU A 1 179 ? 49.940 1.381 -81.788 1.00 66.31 179 GLU A C 1
ATOM 1386 O O . GLU A 1 179 ? 49.260 2.258 -81.257 1.00 66.31 179 GLU A O 1
ATOM 1391 N N . ALA A 1 180 ? 50.648 1.623 -82.893 1.00 60.28 180 ALA A N 1
ATOM 1392 C CA . ALA A 1 180 ? 50.578 2.891 -83.616 1.00 60.28 180 ALA A CA 1
ATOM 1393 C C . ALA A 1 180 ? 49.334 2.921 -84.518 1.00 60.28 180 ALA A C 1
ATOM 1395 O O . ALA A 1 180 ? 49.075 1.964 -85.243 1.00 60.28 180 ALA A O 1
ATOM 1396 N N . ASP A 1 181 ? 48.581 4.020 -84.472 1.00 56.75 181 ASP A N 1
ATOM 1397 C CA . ASP A 1 181 ? 47.345 4.209 -85.239 1.00 56.75 181 ASP A CA 1
ATOM 1398 C C . ASP A 1 181 ? 47.609 4.199 -86.767 1.00 56.75 181 ASP A C 1
ATOM 1400 O O . ASP A 1 181 ? 48.414 5.012 -87.241 1.00 56.75 181 ASP A O 1
ATOM 1404 N N . PRO A 1 182 ? 46.955 3.319 -87.556 1.00 59.66 182 PRO A N 1
ATOM 1405 C CA . PRO A 1 182 ? 47.093 3.300 -89.012 1.00 59.66 182 PRO A CA 1
ATOM 1406 C C . PRO A 1 182 ? 46.374 4.459 -89.732 1.00 59.66 182 PRO A C 1
ATOM 1408 O O . PRO A 1 182 ? 46.745 4.762 -90.865 1.00 59.66 182 PRO A O 1
ATOM 1411 N N . ASP A 1 183 ? 45.411 5.146 -89.103 1.00 59.91 183 ASP A N 1
ATOM 1412 C CA . ASP A 1 183 ? 44.656 6.260 -89.711 1.00 59.91 183 ASP A CA 1
ATOM 1413 C C . ASP A 1 183 ? 45.195 7.655 -89.321 1.00 59.91 183 ASP A C 1
ATOM 1415 O O . ASP A 1 183 ? 44.908 8.652 -89.994 1.00 59.91 183 ASP A O 1
ATOM 1419 N N . LYS A 1 184 ? 46.005 7.765 -88.256 1.00 55.38 184 LYS A N 1
ATOM 1420 C CA . LYS A 1 184 ? 46.668 9.019 -87.835 1.00 55.38 184 LYS A CA 1
ATOM 1421 C C . LYS A 1 184 ? 48.126 8.779 -87.413 1.00 55.38 184 LYS A C 1
ATOM 1423 O O . LYS A 1 184 ? 48.370 8.368 -86.278 1.00 55.38 184 LYS A O 1
ATOM 1428 N N . PRO A 1 185 ? 49.125 9.125 -88.246 1.00 49.72 185 PRO A N 1
ATOM 1429 C CA . PRO A 1 185 ? 50.527 8.941 -87.880 1.00 49.72 185 PRO A CA 1
ATOM 1430 C C . PRO A 1 185 ? 50.900 9.814 -86.667 1.00 49.72 185 PRO A C 1
ATOM 1432 O O . PRO A 1 185 ? 50.825 11.041 -86.726 1.00 49.72 185 PRO A O 1
ATOM 1435 N N . GLY A 1 186 ? 51.301 9.172 -85.560 1.00 57.25 186 GLY A N 1
ATOM 1436 C CA . GLY A 1 186 ? 51.829 9.826 -84.352 1.00 57.25 186 GLY A CA 1
ATOM 1437 C C . GLY A 1 186 ? 51.029 9.640 -83.052 1.00 57.25 186 GLY A C 1
ATOM 1438 O O . GLY A 1 186 ? 51.439 10.191 -82.031 1.00 57.25 186 GLY A O 1
ATOM 1439 N N . LYS A 1 187 ? 49.921 8.882 -83.042 1.00 56.34 187 LYS A N 1
ATOM 1440 C CA . LYS A 1 187 ? 49.171 8.542 -81.813 1.00 56.34 187 LYS A CA 1
ATOM 1441 C C . LYS A 1 187 ? 49.176 7.032 -81.550 1.00 56.34 187 LYS A C 1
ATOM 1443 O O . LYS A 1 187 ? 49.083 6.243 -82.485 1.00 56.34 187 LYS A O 1
ATOM 1448 N N . SER A 1 188 ? 49.3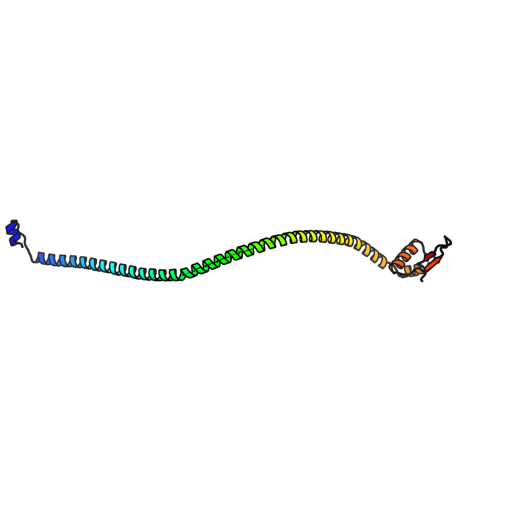08 6.645 -80.280 1.00 60.84 188 SER A N 1
ATOM 1449 C CA . SER A 1 188 ? 49.214 5.249 -79.835 1.00 60.84 188 SER A CA 1
ATOM 1450 C C . SER A 1 188 ? 47.773 4.908 -79.457 1.00 60.84 188 SER A C 1
ATOM 1452 O O . SER A 1 188 ? 47.148 5.668 -78.717 1.00 60.84 188 SER A O 1
ATOM 1454 N N . ILE A 1 189 ? 47.270 3.781 -79.955 1.00 70.31 189 ILE A N 1
ATOM 1455 C CA . ILE A 1 189 ? 45.974 3.200 -79.597 1.00 70.31 189 ILE A CA 1
ATOM 1456 C C . ILE A 1 189 ? 46.227 1.996 -78.690 1.00 70.31 189 ILE A C 1
ATOM 1458 O O . ILE A 1 189 ? 47.119 1.183 -78.943 1.00 70.31 189 ILE A O 1
ATOM 1462 N N . ASP A 1 190 ? 45.431 1.892 -77.632 1.00 69.12 190 ASP A N 1
ATOM 1463 C CA . ASP A 1 190 ? 45.405 0.732 -76.750 1.00 69.12 190 ASP A CA 1
ATOM 1464 C C . ASP A 1 190 ? 44.599 -0.386 -77.446 1.00 69.12 190 ASP A C 1
ATOM 1466 O O . ASP A 1 190 ? 43.388 -0.278 -77.638 1.00 69.12 190 ASP A O 1
ATOM 1470 N N . ASN A 1 191 ? 45.280 -1.438 -77.908 1.00 73.56 191 ASN A N 1
ATOM 1471 C CA . ASN A 1 191 ? 44.667 -2.593 -78.559 1.00 73.56 191 ASN A CA 1
ATOM 1472 C C . ASN A 1 191 ? 44.453 -3.715 -77.530 1.00 73.56 191 ASN A C 1
ATOM 1474 O O . ASN A 1 191 ? 45.409 -4.238 -76.961 1.00 73.56 191 ASN A O 1
ATOM 1478 N N . TYR A 1 192 ? 43.191 -4.081 -77.304 1.00 72.94 192 TYR A N 1
ATOM 1479 C CA . TYR A 1 192 ? 42.779 -5.147 -76.381 1.00 72.94 192 TYR A CA 1
ATOM 1480 C C . TYR A 1 192 ? 42.451 -6.474 -77.091 1.00 72.94 192 TYR A C 1
ATOM 1482 O O . TYR A 1 192 ? 42.045 -7.432 -76.440 1.00 72.94 192 TYR A O 1
ATOM 1490 N N . TRP A 1 193 ? 42.582 -6.538 -78.423 1.00 71.94 193 TRP A N 1
ATOM 1491 C CA . TRP A 1 193 ? 42.226 -7.725 -79.211 1.00 71.94 193 TRP A CA 1
ATOM 1492 C C . TRP A 1 193 ? 43.371 -8.729 -79.354 1.00 71.94 193 TRP A C 1
ATOM 1494 O O . TRP A 1 193 ? 43.143 -9.934 -79.430 1.00 71.94 193 TRP A O 1
ATOM 1504 N N . GLU A 1 194 ? 44.607 -8.240 -79.380 1.00 65.25 194 GLU A N 1
ATOM 1505 C CA . GLU A 1 194 ? 45.788 -9.093 -79.346 1.00 65.25 194 GLU A CA 1
ATOM 1506 C C . GLU A 1 194 ? 46.284 -9.207 -77.900 1.00 65.25 194 GLU A C 1
ATOM 1508 O O . GLU A 1 194 ? 46.427 -8.176 -77.236 1.00 65.25 194 GLU A O 1
ATOM 1513 N N . PRO A 1 195 ? 46.553 -10.424 -77.392 1.00 55.19 195 PRO A N 1
ATOM 1514 C CA . PRO A 1 195 ? 47.125 -10.593 -76.063 1.00 55.19 195 PRO A CA 1
ATOM 1515 C C . PRO A 1 195 ? 48.446 -9.823 -75.929 1.00 55.19 195 PRO A C 1
ATOM 1517 O O . PRO A 1 195 ? 49.273 -9.844 -76.847 1.00 55.19 195 PRO A O 1
ATOM 1520 N N . ALA A 1 196 ? 48.643 -9.174 -74.780 1.00 48.09 196 ALA A N 1
ATOM 1521 C CA . ALA A 1 196 ? 49.978 -8.821 -74.301 1.00 48.09 196 ALA A CA 1
ATOM 1522 C C . ALA A 1 196 ? 50.722 -10.074 -73.817 1.00 48.09 196 ALA A C 1
ATOM 1524 O O . ALA A 1 196 ? 50.059 -10.960 -73.226 1.00 48.09 196 ALA A O 1
#